Protein AF-0000000085037205 (afdb_homodimer)

Foldseek 3Di:
DAPVVVVCVVPPQDEEEFEKEFEWEDDPQWTKWKADPVPRFIATQMDTDGPPDDRQVRHQVSCCLRFVWGWDDKDWDDKDQDPVQWDADPVNHIYRYIYTYIYTYTDDDRPDNPDDPIDMDIGHLVGDDPRHDPVRVVVCVVNVSD/DAPVVVVCVVPPQDEEEFEKEFEWEDDPQWTKWKADPVPRFIATQMDTDGPPDDRQVRHQVSCCLRFVFGWDDKDWDDKDQDPVQWDADPVNHIYRYIYTYIYTYTDDDRPPGPPDPIDMDIGHLVGDDPRHDPVRVVVCVVNVSD

Organism: Levilactobacillus brevis (strain ATCC 367 / BCRC 12310 / CIP 105137 / JCM 1170 / LMG 11437 / NCIMB 947 / NCTC 947) (NCBI:txid387344)

Radius of gyration: 19.95 Å; Cα contacts (8 Å, |Δi|>4): 632; chains: 2; bounding box: 43×61×46 Å

Structure (mmCIF, N/CA/C/O backbone):
data_AF-0000000085037205-model_v1
#
loop_
_entity.id
_entity.type
_entity.pdbx_description
1 polymer 'ADP-ribose pyrophosphatase'
#
loop_
_atom_site.group_PDB
_atom_site.id
_atom_site.type_symbol
_atom_site.label_atom_id
_atom_site.label_alt_id
_atom_site.label_comp_id
_atom_site.label_asym_id
_atom_site.label_entity_id
_atom_site.label_seq_id
_atom_site.pdbx_PDB_ins_code
_atom_site.Cartn_x
_atom_site.Cartn_y
_atom_site.Cartn_z
_atom_site.occupancy
_atom_site.B_iso_or_equiv
_atom_site.auth_seq_id
_atom_site.auth_comp_id
_atom_site.auth_asym_id
_atom_site.auth_atom_id
_atom_site.pdbx_PDB_model_num
ATOM 1 N N . MET A 1 1 ? -17.562 13.602 0.51 1 67.88 1 MET A N 1
ATOM 2 C CA . MET A 1 1 ? -17.328 12.492 1.426 1 67.88 1 MET A CA 1
ATOM 3 C C . MET A 1 1 ? -16.312 11.516 0.85 1 67.88 1 MET A C 1
ATOM 5 O O . MET A 1 1 ? -16.203 11.367 -0.369 1 67.88 1 MET A O 1
ATOM 9 N N . GLY A 1 2 ? -15.312 11.227 1.598 1 84.69 2 GLY A N 1
ATOM 10 C CA . GLY A 1 2 ? -14.195 10.414 1.155 1 84.69 2 GLY A CA 1
ATOM 11 C C . GLY A 1 2 ? -14.539 8.945 1.016 1 84.69 2 GLY A C 1
ATOM 12 O O . GLY A 1 2 ? -15.578 8.5 1.508 1 84.69 2 GLY A O 1
ATOM 13 N N . TYR A 1 3 ? -14.008 8.242 0.24 1 87 3 TYR A N 1
ATOM 14 C CA . TYR A 1 3 ? -14.219 6.832 -0.08 1 87 3 TYR A CA 1
ATOM 15 C C . TYR A 1 3 ? -14.445 6.012 1.186 1 87 3 TYR A C 1
ATOM 17 O O . TYR A 1 3 ? -15.406 5.238 1.267 1 87 3 TYR A O 1
ATOM 25 N N . VAL A 1 4 ? -13.672 6.211 2.195 1 85.75 4 VAL A N 1
ATOM 26 C CA . VAL A 1 4 ? -13.734 5.414 3.416 1 85.75 4 VAL A CA 1
ATOM 27 C C . VAL A 1 4 ? -15.039 5.715 4.156 1 85.75 4 VAL A C 1
ATOM 29 O O . VAL A 1 4 ? -15.703 4.797 4.648 1 85.75 4 VAL A O 1
ATOM 32 N N . LEU A 1 5 ? -15.336 6.953 4.258 1 83.38 5 LEU A N 1
ATOM 33 C CA . LEU A 1 5 ? -16.562 7.34 4.945 1 83.38 5 LEU A CA 1
ATOM 34 C C . LEU A 1 5 ? -17.781 6.766 4.238 1 83.38 5 LEU A C 1
ATOM 36 O O . LEU A 1 5 ? -18.75 6.355 4.891 1 83.38 5 LEU A O 1
ATOM 40 N N . ASP A 1 6 ? -17.781 6.766 2.928 1 87.06 6 ASP A N 1
ATOM 41 C CA . ASP A 1 6 ? -18.875 6.18 2.152 1 87.06 6 ASP A CA 1
ATOM 42 C C . ASP A 1 6 ? -19.031 4.695 2.475 1 87.06 6 ASP A C 1
ATOM 44 O O . ASP A 1 6 ? -20.156 4.207 2.609 1 87.06 6 ASP A O 1
ATOM 48 N N . LEU A 1 7 ? -17.953 3.988 2.621 1 88.25 7 LEU A N 1
ATOM 49 C CA . LEU A 1 7 ? -18 2.574 2.977 1 88.25 7 LEU A CA 1
ATOM 50 C C . LEU A 1 7 ? -18.562 2.387 4.383 1 88.25 7 LEU A C 1
ATOM 52 O O . LEU A 1 7 ? -19.359 1.471 4.621 1 88.25 7 LEU A O 1
ATOM 56 N N . ARG A 1 8 ? -18.156 3.252 5.273 1 87.5 8 ARG A N 1
ATOM 57 C CA . ARG A 1 8 ? -18.594 3.164 6.664 1 87.5 8 ARG A CA 1
ATOM 58 C C . ARG A 1 8 ? -20.094 3.332 6.785 1 87.5 8 ARG A C 1
ATOM 60 O O . ARG A 1 8 ? -20.734 2.684 7.617 1 87.5 8 ARG A O 1
ATOM 67 N N . GLN A 1 9 ? -20.656 4.168 5.992 1 88.31 9 GLN A N 1
ATOM 68 C CA . GLN A 1 9 ? -22.094 4.383 6 1 88.31 9 GLN A CA 1
ATOM 69 C C . GLN A 1 9 ? -22.844 3.107 5.629 1 88.31 9 GLN A C 1
ATOM 71 O O . GLN A 1 9 ? -23.938 2.852 6.145 1 88.31 9 GLN A O 1
ATOM 76 N N . LYS A 1 10 ? -22.219 2.23 4.895 1 88.44 10 LYS A N 1
ATOM 77 C CA . LYS A 1 10 ? -22.875 1.028 4.398 1 88.44 10 LYS A CA 1
ATOM 78 C C . LYS A 1 10 ? -22.531 -0.185 5.258 1 88.44 10 LYS A C 1
ATOM 80 O O . LYS A 1 10 ? -23.344 -1.09 5.426 1 88.44 10 LYS A O 1
ATOM 85 N N . LEU A 1 11 ? -21.344 -0.216 5.844 1 90.31 11 LEU A N 1
ATOM 86 C CA . LEU A 1 11 ? -20.828 -1.429 6.465 1 90.31 11 LEU A CA 1
ATOM 87 C C . LEU A 1 11 ? -20.828 -1.303 7.984 1 90.31 11 LEU A C 1
ATOM 89 O O . LEU A 1 11 ? -20.656 -2.293 8.695 1 90.31 11 LEU A O 1
ATOM 93 N N . GLY A 1 12 ? -21.094 -0.119 8.414 1 88.69 12 GLY A N 1
ATOM 94 C CA . GLY A 1 12 ? -21.031 0.094 9.852 1 88.69 12 GLY A CA 1
ATOM 95 C C . GLY A 1 12 ? -19.625 -0.036 10.398 1 88.69 12 GLY A C 1
ATOM 96 O O . GLY A 1 12 ? -18.672 0.546 9.859 1 88.69 12 GLY A O 1
ATOM 97 N N . GLN A 1 13 ? -19.5 -0.827 11.516 1 86.62 13 GLN A N 1
ATOM 98 C CA . GLN A 1 13 ? -18.25 -0.806 12.266 1 86.62 13 GLN A CA 1
ATOM 99 C C . GLN A 1 13 ? -17.375 -2.006 11.914 1 86.62 13 GLN A C 1
ATOM 101 O O . GLN A 1 13 ? -16.359 -2.252 12.57 1 86.62 13 GLN A O 1
ATOM 106 N N . GLN A 1 14 ? -17.719 -2.693 10.898 1 88.38 14 GLN A N 1
ATOM 107 C CA . GLN A 1 14 ? -16.875 -3.836 10.539 1 88.38 14 GLN A CA 1
ATOM 108 C C . GLN A 1 14 ? -15.469 -3.393 10.172 1 88.38 14 GLN A C 1
ATOM 110 O O . GLN A 1 14 ? -15.281 -2.309 9.609 1 88.38 14 GLN A O 1
ATOM 115 N N . PRO A 1 15 ? -14.523 -4.223 10.398 1 90.19 15 PRO A N 1
ATOM 116 C CA . PRO A 1 15 ? -13.141 -3.852 10.078 1 90.19 15 PRO A CA 1
ATOM 117 C C . PRO A 1 15 ? -12.938 -3.576 8.594 1 90.19 15 PRO A C 1
ATOM 119 O O . PRO A 1 15 ? -13.461 -4.301 7.746 1 90.19 15 PRO A O 1
ATOM 122 N N . LEU A 1 16 ? -12.258 -2.469 8.328 1 92.5 16 LEU A N 1
ATOM 123 C CA . LEU A 1 16 ? -11.93 -2.094 6.957 1 92.5 16 LEU A CA 1
ATOM 124 C C . LEU A 1 16 ? -10.422 -2.014 6.766 1 92.5 16 LEU A C 1
ATOM 126 O O . LEU A 1 16 ? -9.719 -1.402 7.57 1 92.5 16 LEU A O 1
ATOM 130 N N . ILE A 1 17 ? -9.914 -2.688 5.785 1 93.5 17 ILE A N 1
ATOM 131 C CA . ILE A 1 17 ? -8.562 -2.398 5.328 1 93.5 17 ILE A CA 1
ATOM 132 C C . ILE A 1 17 ? -8.555 -1.107 4.512 1 93.5 17 ILE A C 1
ATOM 134 O O . ILE A 1 17 ? -9.273 -0.993 3.516 1 93.5 17 ILE A O 1
ATOM 138 N N . VAL A 1 18 ? -7.809 -0.173 4.969 1 94.38 18 VAL A N 1
ATOM 139 C CA . VAL A 1 18 ? -7.812 1.145 4.344 1 94.38 18 VAL A CA 1
ATOM 140 C C . VAL A 1 18 ? -6.418 1.468 3.811 1 94.38 18 VAL A C 1
ATOM 142 O O . VAL A 1 18 ? -5.434 1.4 4.551 1 94.38 18 VAL A O 1
ATOM 145 N N . ALA A 1 19 ? -6.352 1.753 2.537 1 96.06 19 ALA A N 1
ATOM 146 C CA . ALA A 1 19 ? -5.105 2.193 1.914 1 96.06 19 ALA A CA 1
ATOM 147 C C . ALA A 1 19 ? -4.965 3.711 1.978 1 96.06 19 ALA A C 1
ATOM 149 O O . ALA A 1 19 ? -5.945 4.438 1.783 1 96.06 19 ALA A O 1
ATOM 150 N N . GLY A 1 20 ? -3.775 4.152 2.26 1 97.12 20 GLY A N 1
ATOM 151 C CA . GLY A 1 20 ? -3.479 5.574 2.297 1 97.12 20 GLY A CA 1
ATOM 152 C C . GLY A 1 20 ? -2.016 5.887 2.045 1 97.12 20 GLY A C 1
ATOM 153 O O . GLY A 1 20 ? -1.246 5.008 1.656 1 97.12 20 GLY A O 1
ATOM 154 N N . ALA A 1 21 ? -1.668 7.129 2.184 1 98.44 21 ALA A N 1
ATOM 155 C CA . ALA A 1 21 ? -0.296 7.582 1.976 1 98.44 21 ALA A CA 1
ATOM 156 C C . ALA A 1 21 ? 0.073 8.688 2.965 1 98.44 21 ALA A C 1
ATOM 158 O O . ALA A 1 21 ? -0.8 9.406 3.459 1 98.44 21 ALA A O 1
ATOM 159 N N . ALA A 1 22 ? 1.284 8.766 3.303 1 98.38 22 ALA A N 1
ATOM 160 C CA . ALA A 1 22 ? 1.878 9.812 4.121 1 98.38 22 ALA A CA 1
ATOM 161 C C . ALA A 1 22 ? 3.023 10.5 3.387 1 98.38 22 ALA A C 1
ATOM 163 O O . ALA A 1 22 ? 3.727 9.875 2.592 1 98.38 22 ALA A O 1
ATOM 164 N N . ALA A 1 23 ? 3.232 11.711 3.645 1 98.38 23 ALA A N 1
ATOM 165 C CA . ALA A 1 23 ? 4.27 12.516 3.004 1 98.38 23 ALA A CA 1
ATOM 166 C C . ALA A 1 23 ? 5.363 12.891 4 1 98.38 23 ALA A C 1
ATOM 168 O O . ALA A 1 23 ? 5.074 13.438 5.07 1 98.38 23 ALA A O 1
ATOM 169 N N . ILE A 1 24 ? 6.559 12.609 3.664 1 98.31 24 ILE A N 1
ATOM 170 C CA . ILE A 1 24 ? 7.734 13.102 4.379 1 98.31 24 ILE A CA 1
ATOM 171 C C . ILE A 1 24 ? 8.336 14.281 3.623 1 98.31 24 ILE A C 1
ATOM 173 O O . ILE A 1 24 ? 8.797 14.125 2.488 1 98.31 24 ILE A O 1
ATOM 177 N N . VAL A 1 25 ? 8.32 15.414 4.168 1 96.88 25 VAL A N 1
ATOM 178 C CA . VAL A 1 25 ? 8.953 16.625 3.648 1 96.88 25 VAL A CA 1
ATOM 179 C C . VAL A 1 25 ? 10.039 17.094 4.613 1 96.88 25 VAL A C 1
ATOM 181 O O . VAL A 1 25 ? 9.758 17.406 5.773 1 96.88 25 VAL A O 1
ATOM 184 N N . GLN A 1 26 ? 11.219 17.078 4.094 1 95.5 26 GLN A N 1
ATOM 185 C CA . GLN A 1 26 ? 12.359 17.5 4.895 1 95.5 26 GLN A CA 1
ATOM 186 C C . GLN A 1 26 ? 13.078 18.688 4.242 1 95.5 26 GLN A C 1
ATOM 188 O O . GLN A 1 26 ? 13.242 18.719 3.02 1 95.5 26 GLN A O 1
ATOM 193 N N . GLN A 1 27 ? 13.328 19.656 5.043 1 91.56 27 GLN A N 1
ATOM 194 C CA . GLN A 1 27 ? 14.133 20.797 4.648 1 91.56 27 GLN A CA 1
ATOM 195 C C . GLN A 1 27 ? 15.109 21.203 5.758 1 91.56 27 GLN A C 1
ATOM 197 O O . GLN A 1 27 ? 14.711 21.328 6.918 1 91.56 27 GLN A O 1
ATOM 202 N N . ASP A 1 28 ? 16.406 21.469 5.422 1 90.94 28 ASP A N 1
ATOM 203 C CA . ASP A 1 28 ? 17.406 21.938 6.375 1 90.94 28 ASP A CA 1
ATOM 204 C C . ASP A 1 28 ? 17.391 21.094 7.648 1 90.94 28 ASP A C 1
ATOM 206 O O . ASP A 1 28 ? 17.312 21.625 8.758 1 90.94 28 ASP A O 1
ATOM 210 N N . GLN A 1 29 ? 17.281 19.812 7.516 1 91.31 29 GLN A N 1
ATOM 211 C CA . GLN A 1 29 ? 17.312 18.828 8.594 1 91.31 29 GLN A CA 1
ATOM 212 C C . GLN A 1 29 ? 16.094 18.953 9.5 1 91.31 29 GLN A C 1
ATOM 214 O O . GLN A 1 29 ? 16.141 18.562 10.672 1 91.31 29 GLN A O 1
ATOM 219 N N . ARG A 1 30 ? 15.062 19.5 8.969 1 95.69 30 ARG A N 1
ATOM 220 C CA . ARG A 1 30 ? 13.805 19.609 9.703 1 95.69 30 ARG A CA 1
ATOM 221 C C . ARG A 1 30 ? 12.695 18.828 9 1 95.69 30 ARG A C 1
ATOM 223 O O . ARG A 1 30 ? 12.711 18.688 7.777 1 95.69 30 ARG A O 1
ATOM 230 N N . LEU A 1 31 ? 11.828 18.328 9.766 1 97.06 31 LEU A N 1
ATOM 231 C CA . LEU A 1 31 ? 10.695 17.531 9.312 1 97.06 31 LEU A CA 1
ATOM 232 C C . LEU A 1 31 ? 9.383 18.297 9.469 1 97.06 31 LEU A C 1
ATOM 234 O O . LEU A 1 31 ? 9.133 18.891 10.523 1 97.06 31 LEU A O 1
ATOM 238 N N . LEU A 1 32 ? 8.586 18.344 8.445 1 95.75 32 LEU A N 1
ATOM 239 C CA . LEU A 1 32 ? 7.281 18.984 8.492 1 95.75 32 LEU A CA 1
ATOM 240 C C . LEU A 1 32 ? 6.25 18.094 9.156 1 95.75 32 LEU A C 1
ATOM 242 O O . LEU A 1 32 ? 6.086 16.922 8.766 1 95.75 32 LEU A O 1
ATOM 246 N N . LEU A 1 33 ? 5.66 18.594 10.18 1 97.12 33 LEU A N 1
ATOM 247 C CA . LEU A 1 33 ? 4.574 17.875 10.836 1 97.12 33 LEU A CA 1
ATOM 248 C C . LEU A 1 33 ? 3.328 18.734 10.945 1 97.12 33 LEU A C 1
ATOM 250 O O . LEU A 1 33 ? 3.41 19.969 10.844 1 97.12 33 LEU A O 1
ATOM 254 N N . VAL A 1 34 ? 2.16 18.062 11.086 1 96.06 34 VAL A N 1
ATOM 255 C CA . VAL A 1 34 ? 0.863 18.719 11.234 1 96.06 34 VAL A CA 1
ATOM 256 C C . VAL A 1 34 ? 0.222 18.312 12.555 1 96.06 34 VAL A C 1
ATOM 258 O O . VAL A 1 34 ? 0.296 17.156 12.961 1 96.06 34 VAL A O 1
ATOM 261 N N . GLU A 1 35 ? -0.315 19.266 13.234 1 94.75 35 GLU A N 1
ATOM 262 C CA . GLU A 1 35 ? -0.983 18.984 14.508 1 94.75 35 GLU A CA 1
ATOM 263 C C . GLU A 1 35 ? -2.447 18.625 14.289 1 94.75 35 GLU A C 1
ATOM 265 O O . GLU A 1 35 ? -3.188 19.344 13.625 1 94.75 35 GLU A O 1
ATOM 270 N N . ARG A 1 36 ? -2.807 17.516 14.875 1 90.31 36 ARG A N 1
ATOM 271 C CA . ARG A 1 36 ? -4.219 17.141 14.844 1 90.31 36 ARG A CA 1
ATOM 272 C C . ARG A 1 36 ? -5.027 17.984 15.828 1 90.31 36 ARG A C 1
ATOM 274 O O . ARG A 1 36 ? -4.582 18.25 16.938 1 90.31 36 ARG A O 1
ATOM 281 N N . THR A 1 37 ? -6.195 18.312 15.43 1 85.81 37 THR A N 1
ATOM 282 C CA . THR A 1 37 ? -7.02 19.188 16.25 1 85.81 37 THR A CA 1
ATOM 283 C C . THR A 1 37 ? -7.766 18.375 17.312 1 85.81 37 THR A C 1
ATOM 285 O O . THR A 1 37 ? -8.133 18.922 18.359 1 85.81 37 THR A O 1
ATOM 288 N N . ASP A 1 38 ? -8.031 17.141 17.031 1 83.5 38 ASP A N 1
ATOM 289 C CA . ASP A 1 38 ? -8.867 16.344 17.906 1 83.5 38 ASP A CA 1
ATOM 290 C C . ASP A 1 38 ? -8.086 15.898 19.156 1 83.5 38 ASP A C 1
ATOM 292 O O . ASP A 1 38 ? -8.641 15.812 20.25 1 83.5 38 ASP A O 1
ATOM 296 N N . ASN A 1 39 ? -6.793 15.648 19.016 1 88.06 39 ASN A N 1
ATOM 297 C CA . ASN A 1 39 ? -6.039 15.117 20.141 1 88.06 39 ASN A CA 1
ATOM 298 C C . ASN A 1 39 ? -4.715 15.859 20.328 1 88.06 39 ASN A C 1
ATOM 300 O O . ASN A 1 39 ? -3.943 15.539 21.234 1 88.06 39 ASN A O 1
ATOM 304 N N . HIS A 1 40 ? -4.371 16.719 19.453 1 91.81 40 HIS A N 1
ATOM 305 C CA . HIS A 1 40 ? -3.23 17.625 19.516 1 91.81 40 HIS A CA 1
ATOM 306 C C . HIS A 1 40 ? -1.916 16.859 19.344 1 91.81 40 HIS A C 1
ATOM 308 O O . HIS A 1 40 ? -0.859 17.344 19.75 1 91.81 40 HIS A O 1
ATOM 314 N N . LEU A 1 41 ? -2.002 15.664 18.812 1 95.12 41 LEU A N 1
ATOM 315 C CA . LEU A 1 41 ? -0.799 14.938 18.422 1 95.12 41 LEU A CA 1
ATOM 316 C C . LEU A 1 41 ? -0.257 15.469 17.094 1 95.12 41 LEU A C 1
ATOM 318 O O . LEU A 1 41 ? -1.022 15.938 16.25 1 95.12 41 LEU A O 1
ATOM 322 N N . TRP A 1 42 ? 1.07 15.367 16.984 1 96.5 42 TRP A N 1
ATOM 323 C CA . TRP A 1 42 ? 1.727 15.742 15.742 1 96.5 42 TRP A CA 1
ATOM 324 C C . TRP A 1 42 ? 1.914 14.523 14.844 1 96.5 42 TRP A C 1
ATOM 326 O O . TRP A 1 42 ? 2.273 13.445 15.312 1 96.5 42 TRP A O 1
ATOM 336 N N . GLY A 1 43 ? 1.632 14.703 13.578 1 97.31 43 GLY A N 1
ATOM 337 C CA . GLY A 1 43 ? 1.812 13.617 12.625 1 97.31 43 GLY A CA 1
ATOM 338 C C . GLY A 1 43 ? 2.248 14.094 11.25 1 97.31 43 GLY A C 1
ATOM 3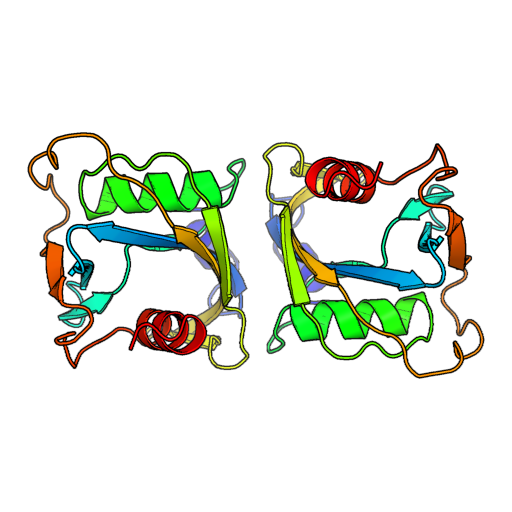39 O O . GLY A 1 43 ? 2.203 15.289 10.961 1 97.31 43 GLY A O 1
ATOM 340 N N . LEU A 1 44 ? 2.691 13.18 10.461 1 97.75 44 LEU A N 1
ATOM 341 C CA . LEU A 1 44 ? 2.961 13.453 9.055 1 97.75 44 LEU A CA 1
ATOM 342 C C . LEU A 1 44 ? 1.677 13.812 8.312 1 97.75 44 LEU A C 1
ATOM 344 O O . LEU A 1 44 ? 0.597 13.336 8.664 1 97.75 44 LEU A O 1
ATOM 348 N N . PRO A 1 45 ? 1.757 14.758 7.336 1 96.75 45 PRO A N 1
ATOM 349 C CA . PRO A 1 45 ? 0.605 14.828 6.434 1 96.75 45 PRO A CA 1
ATOM 350 C C . PRO A 1 45 ? 0.25 13.477 5.824 1 96.75 45 PRO A C 1
ATOM 352 O O . PRO A 1 45 ? 1.101 12.828 5.207 1 96.75 45 PRO A O 1
ATOM 355 N N . ALA A 1 46 ? -0.933 13.039 6.043 1 97.19 46 ALA A N 1
ATOM 356 C CA . ALA A 1 46 ? -1.343 11.711 5.594 1 97.19 46 ALA A CA 1
ATOM 357 C C . ALA A 1 46 ? -2.859 11.633 5.441 1 97.19 46 ALA A C 1
ATOM 359 O O . ALA A 1 46 ? -3.588 12.484 5.957 1 97.19 46 ALA A O 1
ATOM 360 N N . GLY A 1 47 ? -3.293 10.664 4.754 1 95.69 47 GLY A N 1
ATOM 361 C CA . GLY A 1 47 ? -4.715 10.414 4.594 1 95.69 47 GLY A CA 1
ATOM 362 C C . GLY A 1 47 ? -5.016 9.188 3.75 1 95.69 47 GLY A C 1
ATOM 363 O O . GLY A 1 47 ? -4.098 8.484 3.322 1 95.69 47 GLY A O 1
ATOM 364 N N . SER A 1 48 ? -6.262 8.977 3.541 1 96.12 48 SER A N 1
ATOM 365 C CA . SER A 1 48 ? -6.719 7.781 2.836 1 96.12 48 SER A CA 1
ATOM 366 C C . SER A 1 48 ? -6.723 8 1.327 1 96.12 48 SER A C 1
ATOM 368 O O . SER A 1 48 ? -6.984 9.109 0.854 1 96.12 48 SER A O 1
ATOM 370 N N . LYS A 1 49 ? -6.414 6.891 0.647 1 96.12 49 LYS A N 1
ATOM 371 C CA . LYS A 1 49 ? -6.531 6.875 -0.808 1 96.12 49 LYS A CA 1
ATOM 372 C C . LYS A 1 49 ? -7.977 7.086 -1.247 1 96.12 49 LYS A C 1
ATOM 374 O O . LYS A 1 49 ? -8.906 6.562 -0.624 1 96.12 49 LYS A O 1
ATOM 379 N N . GLU A 1 50 ? -8.195 7.871 -2.303 1 93.69 50 GLU A N 1
ATOM 380 C CA . GLU A 1 50 ? -9.477 7.961 -2.996 1 93.69 50 GLU A CA 1
ATOM 381 C C . GLU A 1 50 ? -9.469 7.137 -4.281 1 93.69 50 GLU A C 1
ATOM 383 O O . GLU A 1 50 ? -8.406 6.723 -4.754 1 93.69 50 GLU A O 1
ATOM 388 N N . LEU A 1 51 ? -10.641 6.855 -4.754 1 90.75 51 LEU A N 1
ATOM 389 C CA . LEU A 1 51 ? -10.758 6.086 -5.988 1 90.75 51 LEU A CA 1
ATOM 390 C C . LEU A 1 51 ? -10.055 6.805 -7.137 1 90.75 51 LEU A C 1
ATOM 392 O O . LEU A 1 51 ? -10.094 8.031 -7.223 1 90.75 51 LEU A O 1
ATOM 396 N N . ASN A 1 52 ? -9.352 6.059 -8.039 1 88 52 ASN A N 1
ATOM 397 C CA . ASN A 1 52 ? -8.805 6.512 -9.312 1 88 52 ASN A CA 1
ATOM 398 C C . ASN A 1 52 ? -7.598 7.422 -9.109 1 88 52 ASN A C 1
ATOM 400 O O . ASN A 1 52 ? -7.359 8.328 -9.906 1 88 52 ASN A O 1
ATOM 404 N N . GLU A 1 53 ? -6.91 7.324 -8.07 1 91.56 53 GLU A N 1
ATOM 405 C CA . GLU A 1 53 ? -5.617 7.977 -7.898 1 91.56 53 GLU A CA 1
ATOM 406 C C . GLU A 1 53 ? -4.566 6.992 -7.387 1 91.56 53 GLU A C 1
ATOM 408 O O . GLU A 1 53 ? -4.906 5.969 -6.789 1 91.56 53 GLU A O 1
ATOM 413 N N . ASP A 1 54 ? -3.309 7.305 -7.703 1 94.44 54 ASP A N 1
ATOM 414 C CA . ASP A 1 54 ? -2.258 6.477 -7.121 1 94.44 54 ASP A CA 1
ATOM 415 C C . ASP A 1 54 ? -1.821 7.016 -5.762 1 94.44 54 ASP A C 1
ATOM 417 O O . ASP A 1 54 ? -2.215 8.117 -5.371 1 94.44 54 ASP A O 1
ATOM 421 N N . LEU A 1 55 ? -1.11 6.277 -5.051 1 97 55 LEU A N 1
ATOM 422 C CA . LEU A 1 55 ? -0.782 6.633 -3.674 1 97 55 LEU A CA 1
ATOM 423 C C . LEU A 1 55 ? 0.161 7.832 -3.633 1 97 55 LEU A C 1
ATOM 425 O O . LEU A 1 55 ? 0.142 8.609 -2.676 1 97 55 LEU A O 1
ATOM 429 N N . ALA A 1 56 ? 1.003 8 -4.66 1 97.38 56 ALA A N 1
ATOM 430 C CA . ALA A 1 56 ? 1.812 9.219 -4.734 1 97.38 56 ALA A CA 1
ATOM 431 C C . ALA A 1 56 ? 0.93 10.453 -4.832 1 97.38 56 ALA A C 1
ATOM 433 O O . ALA A 1 56 ? 1.192 11.469 -4.176 1 97.38 56 A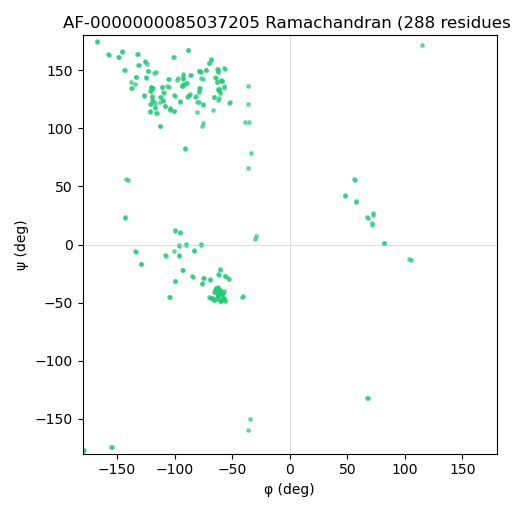LA A O 1
ATOM 434 N N . THR A 1 57 ? -0.099 10.359 -5.625 1 96.44 57 THR A N 1
ATOM 435 C CA . THR A 1 57 ? -1.074 11.438 -5.742 1 96.44 57 THR A CA 1
ATOM 436 C C . THR A 1 57 ? -1.787 11.672 -4.414 1 96.44 57 THR A C 1
ATOM 438 O O . THR A 1 57 ? -2.031 12.812 -4.023 1 96.44 57 THR A O 1
ATOM 441 N N . THR A 1 58 ? -2.137 10.625 -3.721 1 97.06 58 THR A N 1
ATOM 442 C CA . THR A 1 58 ? -2.748 10.734 -2.4 1 97.06 58 THR A CA 1
ATOM 443 C C . THR A 1 58 ? -1.856 11.547 -1.46 1 97.06 58 THR A C 1
ATOM 445 O O . THR A 1 58 ? -2.322 12.477 -0.805 1 97.06 58 THR A O 1
ATOM 448 N N . ALA A 1 59 ? -0.56 11.195 -1.426 1 97.94 59 ALA A N 1
ATOM 449 C CA . ALA A 1 59 ? 0.382 11.891 -0.555 1 97.94 59 ALA A CA 1
ATOM 450 C C . ALA A 1 59 ? 0.443 13.383 -0.895 1 97.94 59 ALA A C 1
ATOM 452 O O . ALA A 1 59 ? 0.402 14.227 -0.001 1 97.94 59 ALA A O 1
ATOM 453 N N . ARG A 1 60 ? 0.461 13.664 -2.164 1 96.75 60 ARG A N 1
ATOM 454 C CA . ARG A 1 60 ? 0.541 15.047 -2.609 1 96.75 60 ARG A CA 1
ATOM 455 C C . ARG A 1 60 ? -0.732 15.812 -2.258 1 96.75 60 ARG A C 1
ATOM 457 O O . ARG A 1 60 ? -0.671 16.953 -1.803 1 96.75 60 ARG A O 1
ATOM 464 N N . ARG A 1 61 ? -1.848 15.219 -2.525 1 95.62 61 ARG A N 1
ATOM 465 C CA . ARG A 1 61 ? -3.129 15.844 -2.227 1 95.62 61 ARG A CA 1
ATOM 466 C C . ARG A 1 61 ? -3.264 16.125 -0.734 1 95.62 61 ARG A C 1
ATOM 468 O O . ARG A 1 61 ? -3.635 17.234 -0.339 1 95.62 61 ARG A O 1
ATOM 475 N N . GLU A 1 62 ? -2.971 15.117 0.099 1 96.12 62 GLU A N 1
ATOM 476 C CA . GLU A 1 62 ? -3.076 15.289 1.545 1 96.12 62 GLU A CA 1
ATOM 477 C C . GLU A 1 62 ? -2.1 16.344 2.047 1 96.12 62 GLU A C 1
ATOM 479 O O . GLU A 1 62 ? -2.422 17.109 2.957 1 96.12 62 GLU A O 1
ATOM 484 N N . LEU A 1 63 ? -0.876 16.375 1.499 1 95.69 63 LEU A N 1
ATOM 485 C CA . LEU A 1 63 ? 0.085 17.406 1.841 1 95.69 63 LEU A CA 1
ATOM 486 C C . LEU A 1 63 ? -0.487 18.797 1.549 1 95.69 63 LEU A C 1
ATOM 488 O O . LEU A 1 63 ? -0.439 19.688 2.4 1 95.69 63 LEU A O 1
ATOM 492 N N . ARG A 1 64 ? -1.078 18.938 0.409 1 93.75 64 ARG A N 1
ATOM 493 C CA . ARG A 1 64 ? -1.663 20.203 0.014 1 93.75 64 ARG A CA 1
ATOM 494 C C . ARG A 1 64 ? -2.842 20.578 0.911 1 93.75 64 ARG A C 1
ATOM 496 O O . ARG A 1 64 ? -2.941 21.703 1.387 1 93.75 64 ARG A O 1
ATOM 503 N N . GLU A 1 65 ? -3.713 19.672 1.122 1 92 65 GLU A N 1
ATOM 504 C CA . GLU A 1 65 ? -4.914 19.906 1.918 1 92 65 GLU A CA 1
ATOM 505 C C . GLU A 1 65 ? -4.559 20.297 3.348 1 92 65 GLU A C 1
ATOM 507 O O . GLU A 1 65 ? -5.172 21.203 3.914 1 92 65 GLU A O 1
ATOM 512 N N . GLU A 1 66 ? -3.521 19.656 3.92 1 92.19 66 GLU A N 1
ATOM 513 C CA . GLU A 1 66 ? -3.242 19.828 5.344 1 92.19 66 GLU A CA 1
ATOM 514 C C . GLU A 1 66 ? -2.223 20.938 5.574 1 92.19 66 GLU A C 1
ATOM 516 O O . GLU A 1 66 ? -2.123 21.469 6.68 1 92.19 66 GLU A O 1
ATOM 521 N N . THR A 1 67 ? -1.386 21.297 4.543 1 91.62 67 THR A N 1
ATOM 522 C CA . THR A 1 67 ? -0.281 22.203 4.797 1 91.62 67 THR A CA 1
ATOM 523 C C . THR A 1 67 ? -0.288 23.359 3.785 1 91.62 67 THR A C 1
ATOM 525 O O . THR A 1 67 ? 0.39 24.359 3.98 1 91.62 67 THR A O 1
ATOM 528 N N . GLY A 1 68 ? -1.025 23.156 2.695 1 89.69 68 GLY A N 1
ATOM 529 C CA . GLY A 1 68 ? -1.025 24.156 1.627 1 89.69 68 GLY A CA 1
ATOM 530 C C . GLY A 1 68 ? 0.172 24.031 0.703 1 89.69 68 GLY A C 1
ATOM 531 O O . GLY A 1 68 ? 0.277 24.766 -0.284 1 89.69 68 GLY A O 1
ATOM 532 N N . LEU A 1 69 ? 1.051 23.078 0.911 1 91.94 69 LEU A N 1
ATOM 533 C CA . LEU A 1 69 ? 2.275 22.938 0.129 1 91.94 69 LEU A CA 1
ATOM 534 C C 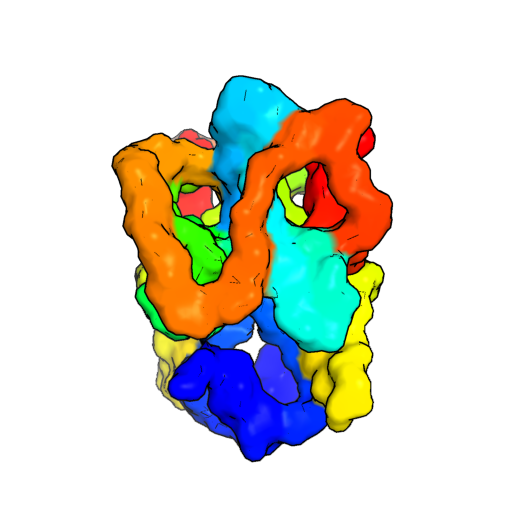. LEU A 1 69 ? 2.064 22 -1.05 1 91.94 69 LEU A C 1
ATOM 536 O O . LEU A 1 69 ? 1.36 20.984 -0.929 1 91.94 69 LEU A O 1
ATOM 540 N N . ASP A 1 70 ? 2.689 22.328 -2.115 1 93.06 70 ASP A N 1
ATOM 541 C CA . ASP A 1 70 ? 2.697 21.438 -3.275 1 93.06 70 ASP A CA 1
ATOM 542 C C . ASP A 1 70 ? 3.938 20.562 -3.279 1 93.06 70 ASP A C 1
ATOM 544 O O . ASP A 1 70 ? 5.066 21.047 -3.242 1 93.06 70 ASP A O 1
ATOM 548 N N . GLY A 1 71 ? 3.711 19.297 -3.301 1 95.12 71 GLY A N 1
ATOM 549 C CA . GLY A 1 71 ? 4.809 18.344 -3.328 1 95.12 71 GLY A CA 1
ATOM 550 C C . GLY A 1 71 ? 5.133 17.844 -4.723 1 95.12 71 GLY A C 1
ATOM 551 O O . GLY A 1 71 ? 4.23 17.641 -5.539 1 95.12 71 GLY A O 1
ATOM 552 N N . VAL A 1 72 ? 6.391 17.641 -5.004 1 95.62 72 VAL A N 1
ATOM 553 C CA . VAL A 1 72 ? 6.832 17.125 -6.293 1 95.62 72 VAL A CA 1
ATOM 554 C C . VAL A 1 72 ? 7.84 16 -6.082 1 95.62 72 VAL A C 1
ATOM 556 O O . VAL A 1 72 ? 8.289 15.766 -4.961 1 95.62 72 VAL A O 1
ATOM 559 N N . GLN A 1 73 ? 8.109 15.188 -7.125 1 96.69 73 GLN A N 1
ATOM 560 C CA . GLN A 1 73 ? 9.109 14.125 -7.172 1 96.69 73 GLN A CA 1
ATOM 561 C C . GLN A 1 73 ? 8.898 13.125 -6.043 1 96.69 73 GLN A C 1
ATOM 563 O O . GLN A 1 73 ? 9.82 12.859 -5.262 1 96.69 73 GLN A O 1
ATOM 568 N N . PRO A 1 74 ? 7.746 12.57 -5.984 1 97.75 74 PRO A N 1
ATOM 569 C CA . PRO A 1 74 ? 7.516 11.562 -4.945 1 97.75 74 PRO A CA 1
ATOM 570 C C . PRO A 1 74 ? 8.453 10.367 -5.062 1 97.75 74 PRO A C 1
ATOM 572 O O . PRO A 1 74 ? 8.672 9.852 -6.164 1 97.75 74 PRO A O 1
ATOM 575 N N . GLN A 1 75 ? 9.062 10 -3.969 1 98.19 75 GLN A N 1
ATOM 576 C CA . GLN A 1 75 ? 9.883 8.797 -3.85 1 98.19 75 GLN A CA 1
ATOM 577 C C . GLN A 1 75 ? 9.344 7.867 -2.766 1 98.19 75 GLN A C 1
ATOM 579 O O . GLN A 1 75 ? 9.242 8.258 -1.602 1 98.19 75 GLN A O 1
ATOM 584 N N . LEU A 1 76 ? 9 6.66 -3.139 1 98.38 76 LEU A N 1
ATOM 585 C CA . LEU A 1 76 ? 8.508 5.691 -2.166 1 98.38 76 LEU A CA 1
ATOM 586 C C . LEU A 1 76 ? 9.609 5.312 -1.174 1 98.38 76 LEU A C 1
ATOM 588 O O . LEU A 1 76 ? 10.703 4.918 -1.573 1 98.38 76 LEU A O 1
ATOM 592 N N . LEU A 1 77 ? 9.305 5.434 0.094 1 98.44 77 LEU A N 1
ATOM 593 C CA . LEU A 1 77 ? 10.289 5.117 1.125 1 98.44 77 LEU A CA 1
ATOM 594 C C . LEU A 1 77 ? 9.984 3.771 1.772 1 98.44 77 LEU A C 1
ATOM 596 O O . LEU A 1 77 ? 10.891 2.973 2.014 1 98.44 77 LEU A O 1
ATOM 600 N N . THR A 1 78 ? 8.781 3.553 2.092 1 97.88 78 THR A N 1
ATOM 601 C CA . THR A 1 78 ? 8.375 2.32 2.758 1 97.88 78 THR A CA 1
ATOM 602 C C . THR A 1 78 ? 6.855 2.182 2.746 1 97.88 78 THR A C 1
ATOM 604 O O . THR A 1 78 ? 6.152 3.039 2.209 1 97.88 78 THR A O 1
ATOM 607 N N . VAL A 1 79 ? 6.375 1.068 3.221 1 97.88 79 VAL A N 1
ATOM 608 C CA . VAL A 1 79 ? 4.961 0.809 3.475 1 97.88 79 VAL A CA 1
ATOM 609 C C . VAL A 1 79 ? 4.773 0.34 4.914 1 97.88 79 VAL A C 1
ATOM 611 O O . VAL A 1 79 ? 5.488 -0.55 5.383 1 97.88 79 VAL A O 1
ATOM 614 N N . VAL A 1 80 ? 3.875 0.992 5.578 1 96.5 80 VAL A N 1
ATOM 615 C CA . VAL A 1 80 ? 3.52 0.577 6.934 1 96.5 80 VAL A CA 1
ATOM 616 C C . VAL A 1 80 ? 2.172 -0.139 6.918 1 96.5 80 VAL A C 1
ATOM 618 O O . VAL A 1 80 ? 1.155 0.444 6.531 1 96.5 80 VAL A O 1
ATOM 621 N N . SER A 1 81 ? 2.17 -1.382 7.289 1 93.12 81 SER A N 1
ATOM 622 C CA . SER A 1 81 ? 0.965 -2.205 7.258 1 93.12 81 SER A CA 1
ATOM 623 C C . SER A 1 81 ? 0.923 -3.166 8.445 1 93.12 81 SER A C 1
ATOM 625 O O . SER A 1 81 ? 0.228 -4.184 8.398 1 93.12 81 SER A O 1
ATOM 627 N N . SER A 1 82 ? 1.529 -2.955 9.453 1 77.56 82 SER A N 1
ATOM 628 C CA . SER A 1 82 ? 1.75 -3.873 10.57 1 77.56 82 SER A CA 1
ATOM 629 C C . SER A 1 82 ? 0.459 -4.129 11.336 1 77.56 82 SER A C 1
ATOM 631 O O . SER A 1 82 ? -0.504 -3.369 11.219 1 77.56 82 SER A O 1
ATOM 633 N N . ALA A 1 83 ? 0.499 -5.277 11.977 1 69.69 83 ALA A N 1
ATOM 634 C CA . ALA A 1 83 ? -0.614 -5.668 12.836 1 69.69 83 ALA A CA 1
ATOM 635 C C . ALA A 1 83 ? -0.931 -4.57 13.852 1 69.69 83 ALA A C 1
ATOM 637 O O . ALA A 1 83 ? -2.086 -4.402 14.25 1 69.69 83 ALA A O 1
ATOM 638 N N . ASN A 1 84 ? 0.079 -3.871 14.18 1 71.88 84 ASN A N 1
ATOM 639 C CA . ASN A 1 84 ? -0.117 -2.812 15.164 1 71.88 84 ASN A CA 1
ATOM 640 C C . ASN A 1 84 ? -0.785 -1.587 14.539 1 71.88 84 ASN A C 1
ATOM 642 O O . ASN A 1 84 ? -1.052 -0.604 15.234 1 71.88 84 ASN A O 1
ATOM 646 N N . MET A 1 85 ? -1.051 -1.708 13.281 1 77 85 MET A N 1
ATOM 647 C CA . MET A 1 85 ? -1.719 -0.595 12.609 1 77 85 MET A CA 1
ATOM 648 C C . MET A 1 85 ? -3.227 -0.816 12.562 1 77 85 MET A C 1
ATOM 650 O O . MET A 1 85 ? -3.938 -0.117 11.836 1 77 85 MET A O 1
ATOM 654 N N . GLN A 1 86 ? -3.6 -1.788 13.289 1 80.81 86 GLN A N 1
ATOM 655 C CA . GLN A 1 86 ? -5.035 -1.934 13.508 1 80.81 86 GLN A CA 1
ATOM 656 C C . GLN A 1 86 ? -5.516 -0.999 14.617 1 80.81 86 GLN A C 1
ATOM 658 O O . GLN A 1 86 ? -4.852 -0.854 15.648 1 80.81 86 GLN A O 1
ATOM 663 N N . TYR A 1 87 ? -6.539 -0.247 14.273 1 82.06 87 TYR A N 1
ATOM 664 C CA . TYR A 1 87 ? -7.031 0.756 15.211 1 82.06 87 TYR A CA 1
ATOM 665 C C . TYR A 1 87 ? -8.555 0.711 15.305 1 82.06 87 TYR A C 1
ATOM 667 O O . TYR A 1 87 ? -9.234 0.415 14.328 1 82.06 87 TYR A O 1
ATOM 675 N N . THR A 1 88 ? -8.945 0.833 16.516 1 83.44 88 THR A N 1
ATOM 676 C CA . THR A 1 88 ? -10.367 1.07 16.75 1 83.44 88 THR A CA 1
ATOM 677 C C . THR A 1 88 ? -10.609 2.504 17.203 1 83.44 88 THR A C 1
ATOM 679 O O . THR A 1 88 ? -10.078 2.928 18.234 1 83.44 88 THR A O 1
ATOM 682 N N . TYR A 1 89 ? -11.383 3.217 16.406 1 83.12 89 TYR A N 1
ATOM 683 C CA . TYR A 1 89 ? -11.727 4.586 16.766 1 83.12 89 TYR A CA 1
ATOM 684 C C . TYR A 1 89 ? -12.641 4.617 17.969 1 83.12 89 TYR A C 1
ATOM 686 O O . TYR A 1 89 ? -13.281 3.615 18.297 1 83.12 89 TYR A O 1
ATOM 694 N N . PRO A 1 90 ? -12.617 5.805 18.594 1 80.62 90 PRO A N 1
ATOM 695 C CA . PRO A 1 90 ? -13.492 5.926 19.766 1 80.62 90 PRO A CA 1
ATOM 696 C C . PRO A 1 90 ? -14.953 5.605 19.438 1 80.62 90 PRO A C 1
ATOM 698 O O . PRO A 1 90 ? -15.68 5.109 20.312 1 80.62 90 PRO A O 1
ATOM 701 N N . ASN A 1 91 ? -15.383 5.777 18.281 1 84.5 91 ASN A N 1
ATOM 702 C CA . ASN A 1 91 ? -16.766 5.539 17.875 1 84.5 91 ASN A CA 1
ATOM 703 C C . ASN A 1 91 ? -17.016 4.066 17.547 1 84.5 91 ASN A C 1
ATOM 705 O O . ASN A 1 91 ? -18.125 3.686 17.172 1 84.5 91 ASN A O 1
ATOM 709 N N . GLY A 1 92 ? -15.922 3.266 17.594 1 86.69 92 GLY A N 1
ATOM 710 C CA . GLY A 1 92 ? -16.062 1.836 17.359 1 86.69 92 GLY A CA 1
ATOM 71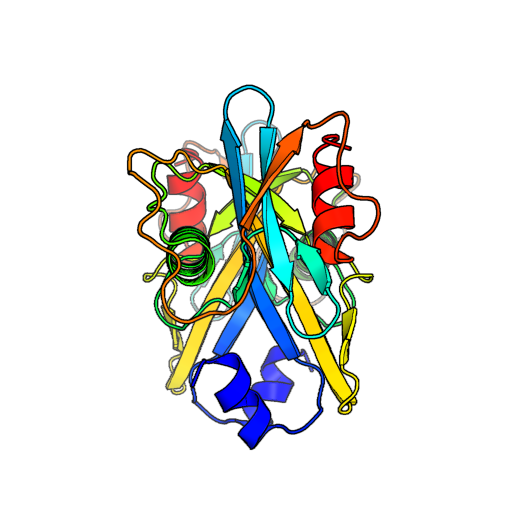1 C C . GLY A 1 92 ? -15.609 1.397 15.984 1 86.69 92 GLY A C 1
ATOM 712 O O . GLY A 1 92 ? -15.453 0.201 15.727 1 86.69 92 GLY A O 1
ATOM 713 N N . ASP A 1 93 ? -15.398 2.314 15.102 1 86.75 93 ASP A N 1
ATOM 714 C CA . ASP A 1 93 ? -14.93 1.976 13.766 1 86.75 93 ASP A CA 1
ATOM 715 C C . ASP A 1 93 ? -13.555 1.313 13.812 1 86.75 93 ASP A C 1
ATOM 717 O O . ASP A 1 93 ?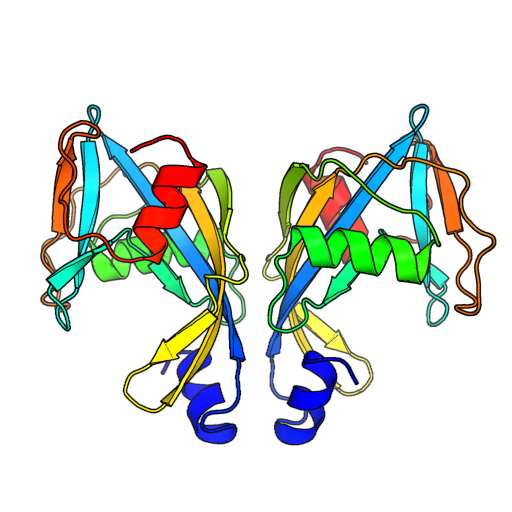 -12.664 1.773 14.523 1 86.75 93 ASP A O 1
ATOM 721 N N . GLN A 1 94 ? -13.422 0.236 13.094 1 88.62 94 GLN A N 1
ATOM 722 C CA . GLN A 1 94 ? -12.156 -0.497 13.055 1 88.62 94 GLN A CA 1
ATOM 723 C C . GLN A 1 94 ? -11.492 -0.371 11.688 1 88.62 94 GLN A C 1
ATOM 725 O O . GLN A 1 94 ? -12.148 -0.475 10.656 1 88.62 94 GLN A O 1
ATOM 730 N N . ILE A 1 95 ? -10.203 -0.124 11.82 1 90.12 95 ILE A N 1
ATOM 731 C CA . ILE A 1 95 ? -9.469 -0.032 10.562 1 90.12 95 ILE A CA 1
ATOM 732 C C . ILE A 1 95 ? -8.18 -0.843 10.656 1 90.12 95 ILE A C 1
ATOM 734 O O . ILE A 1 95 ? -7.637 -1.033 11.75 1 90.12 95 ILE A O 1
ATOM 738 N N . ASP A 1 96 ? -7.812 -1.434 9.602 1 93.19 96 ASP A N 1
ATOM 739 C CA . ASP A 1 96 ? -6.508 -2.012 9.297 1 93.19 96 ASP A CA 1
ATOM 740 C C . ASP A 1 96 ? -5.812 -1.237 8.18 1 93.19 96 ASP A C 1
ATOM 742 O O . ASP A 1 96 ? -6.125 -1.42 7.004 1 93.19 96 ASP A O 1
ATOM 746 N N . SER A 1 97 ? -4.852 -0.388 8.609 1 93.75 97 SER A N 1
ATOM 747 C CA . SER A 1 97 ? -4.332 0.616 7.691 1 93.75 97 SER A CA 1
ATOM 748 C C . SER A 1 97 ? -3.105 0.1 6.945 1 93.75 97 SER A C 1
ATOM 750 O O . SER A 1 97 ? -2.262 -0.586 7.531 1 93.75 97 SER A O 1
ATOM 752 N N . VAL A 1 98 ? -3.051 0.366 5.699 1 96.44 98 VAL A N 1
ATOM 753 C CA . VAL A 1 98 ? -1.886 0.225 4.836 1 96.44 98 VAL A CA 1
ATOM 754 C C . VAL A 1 98 ? -1.457 1.596 4.316 1 96.44 98 VAL A C 1
ATOM 756 O O . VAL A 1 98 ? -2.164 2.211 3.514 1 96.44 98 VAL A O 1
ATOM 759 N N . THR A 1 99 ? -0.317 2.035 4.738 1 97.56 99 THR A N 1
ATOM 760 C CA . THR A 1 99 ? 0.095 3.396 4.418 1 97.56 99 THR A CA 1
ATOM 761 C C . THR A 1 99 ? 1.419 3.396 3.656 1 97.56 99 THR A C 1
ATOM 763 O O . THR A 1 99 ? 2.447 2.973 4.191 1 97.56 99 THR A O 1
ATOM 766 N N . ALA A 1 100 ? 1.413 3.812 2.41 1 98.44 100 ALA A N 1
ATOM 767 C CA . ALA A 1 100 ? 2.646 4.074 1.673 1 98.44 100 ALA A CA 1
ATOM 768 C C . ALA A 1 100 ? 3.248 5.418 2.068 1 98.44 100 ALA A C 1
ATOM 770 O O . ALA A 1 100 ? 2.529 6.41 2.203 1 98.44 100 ALA A O 1
ATOM 771 N N . VAL A 1 101 ? 4.523 5.453 2.285 1 98.75 101 VAL A N 1
ATOM 772 C CA . VAL A 1 101 ? 5.211 6.656 2.736 1 98.75 101 VAL A CA 1
ATOM 773 C C . VAL A 1 101 ? 6.094 7.199 1.616 1 98.75 101 VAL A C 1
ATOM 775 O O . VAL A 1 101 ? 6.949 6.484 1.091 1 98.75 101 VAL A O 1
ATOM 778 N N . TYR A 1 102 ? 5.871 8.43 1.272 1 98.75 102 TYR A N 1
ATOM 779 C CA . TYR A 1 102 ? 6.609 9.047 0.176 1 98.75 102 TYR A CA 1
ATOM 780 C C . TYR A 1 102 ? 7.41 10.25 0.665 1 98.75 102 TYR A C 1
ATOM 782 O O . TYR A 1 102 ? 6.906 11.062 1.444 1 98.75 102 TYR A O 1
ATOM 790 N N . ALA A 1 103 ? 8.656 10.344 0.248 1 98.62 103 ALA A N 1
ATOM 791 C CA . ALA A 1 103 ? 9.383 11.609 0.334 1 98.62 103 ALA A CA 1
ATOM 792 C C . ALA A 1 103 ? 8.977 12.555 -0.792 1 98.62 103 ALA A C 1
ATOM 794 O O . ALA A 1 103 ? 8.883 12.148 -1.951 1 98.62 103 ALA A O 1
ATOM 795 N N . LEU A 1 104 ? 8.688 13.742 -0.449 1 98 104 LEU A N 1
ATOM 796 C CA . LEU A 1 104 ? 8.336 14.766 -1.425 1 98 104 LEU A CA 1
ATOM 797 C C . LEU A 1 104 ? 9.242 15.984 -1.271 1 98 104 LEU A C 1
ATOM 799 O O . LEU A 1 104 ? 9.625 16.344 -0.155 1 98 104 LEU A O 1
ATOM 803 N N . GLN A 1 105 ? 9.555 16.562 -2.375 1 96.31 105 GLN A N 1
ATOM 804 C CA . GLN A 1 105 ? 10.141 17.891 -2.383 1 96.31 105 GLN A CA 1
ATOM 805 C C . GLN A 1 105 ? 9.062 18.969 -2.516 1 96.31 105 GLN A C 1
ATOM 807 O O . GLN A 1 105 ? 8.039 18.75 -3.168 1 96.31 105 GLN A O 1
ATOM 812 N N . VAL A 1 106 ? 9.227 20.047 -1.864 1 92.81 106 VAL A N 1
ATOM 813 C CA . VAL A 1 106 ? 8.211 21.094 -1.942 1 92.81 106 VAL A CA 1
ATOM 814 C C . VAL A 1 106 ? 8.781 22.312 -2.676 1 92.81 106 VAL A C 1
ATOM 816 O O . VAL A 1 106 ? 9.961 22.625 -2.529 1 92.81 106 VAL A O 1
ATOM 819 N N . THR A 1 107 ? 8 22.531 -3.684 1 76.06 107 THR A N 1
ATOM 820 C CA . THR A 1 107 ? 8.32 23.719 -4.469 1 76.06 107 THR A CA 1
ATOM 821 C C . THR A 1 107 ? 7.336 24.844 -4.168 1 76.06 107 THR A C 1
ATOM 823 O O . THR A 1 107 ? 6.188 24.594 -3.797 1 76.06 107 THR A O 1
ATOM 826 N N . GLY A 1 108 ? 7.766 26.016 -3.586 1 64.19 108 GLY A N 1
ATOM 827 C CA . GLY A 1 108 ? 6.941 27.203 -3.432 1 64.19 108 GLY A CA 1
ATOM 828 C C . GLY A 1 108 ? 6.664 27.562 -1.982 1 64.19 108 GLY A C 1
ATOM 829 O O . GLY A 1 108 ? 7.273 27 -1.073 1 64.19 108 GLY A O 1
ATOM 830 N N . GLN A 1 109 ? 6.094 28.688 -1.842 1 58.59 109 GLN A N 1
ATOM 831 C CA . GLN A 1 109 ? 5.719 29.25 -0.545 1 58.59 109 GLN A CA 1
ATOM 832 C C . GLN A 1 109 ? 4.41 28.641 -0.044 1 58.59 109 GLN A C 1
ATOM 834 O O . GLN A 1 109 ? 3.484 28.422 -0.826 1 58.59 109 GLN A O 1
ATOM 839 N N . ALA A 1 110 ? 4.672 27.938 1.026 1 56.78 110 ALA A N 1
ATOM 840 C CA . ALA A 1 110 ? 3.463 27.453 1.678 1 56.78 110 ALA A CA 1
ATOM 841 C C . ALA A 1 110 ? 2.33 28.469 1.582 1 56.78 110 ALA A C 1
ATOM 843 O O . ALA A 1 110 ? 2.555 29.672 1.738 1 56.78 110 ALA A O 1
ATOM 844 N N . LEU A 1 111 ? 1.387 28.188 0.738 1 51.78 111 LEU A N 1
ATOM 845 C CA . LEU A 1 111 ? 0.273 29.125 0.824 1 51.78 111 LEU A CA 1
ATOM 846 C C . LEU A 1 111 ? -0.305 29.156 2.234 1 51.78 111 LEU A C 1
ATOM 848 O O . LEU A 1 111 ? -0.269 28.156 2.945 1 51.78 111 LEU A O 1
ATOM 852 N N . PRO A 1 112 ? -0.516 30.391 2.67 1 47.19 112 PRO A N 1
ATOM 853 C CA . PRO A 1 112 ? -1.204 30.531 3.955 1 47.19 112 PRO A CA 1
ATOM 854 C C . PRO A 1 112 ? -2.281 29.469 4.168 1 47.19 112 PRO A C 1
ATOM 856 O O . PRO A 1 112 ? -2.855 28.953 3.197 1 47.19 112 PRO A O 1
ATOM 859 N N . ASP A 1 113 ? -2.143 28.719 5.195 1 47.66 113 ASP A N 1
ATOM 860 C CA . ASP A 1 113 ? -3.047 27.688 5.719 1 47.66 113 ASP A CA 1
ATOM 861 C C . ASP A 1 113 ? -4.504 28.078 5.477 1 47.66 113 ASP A C 1
ATOM 863 O O . ASP A 1 113 ? -4.977 29.094 5.98 1 47.66 113 ASP A O 1
ATOM 867 N N . HIS A 1 114 ? -4.996 27.922 4.359 1 46.47 114 HIS A N 1
ATOM 868 C CA . HIS A 1 114 ? -6.449 28.016 4.406 1 46.47 114 HIS A CA 1
ATOM 869 C C . HIS A 1 114 ? -6.996 27.438 5.711 1 46.47 114 HIS A C 1
ATOM 871 O O . HIS A 1 114 ? -6.25 26.828 6.488 1 46.47 114 HIS A O 1
ATOM 877 N N . ASP A 1 115 ? -8.344 26.844 5.652 1 46.09 115 ASP A N 1
ATOM 878 C CA . ASP A 1 115 ? -9.406 26.562 6.617 1 46.09 115 ASP A CA 1
ATOM 879 C C . ASP A 1 115 ? -8.938 25.547 7.664 1 46.09 115 ASP A C 1
ATOM 881 O O . ASP A 1 115 ? -9.703 25.172 8.555 1 46.09 115 ASP A O 1
ATOM 885 N N . GLU A 1 116 ? -8.18 24.438 7.266 1 49.47 116 GLU A N 1
ATOM 886 C CA . GLU A 1 116 ? -8.148 23.469 8.352 1 49.47 116 GLU A CA 1
ATOM 887 C C . GLU A 1 116 ? -7.199 23.922 9.461 1 49.47 116 GLU A C 1
ATOM 889 O O . GLU A 1 116 ? -6.137 24.484 9.188 1 49.47 116 GLU A O 1
ATOM 894 N N . THR A 1 117 ? -7.73 24.406 10.594 1 51.34 117 THR A N 1
ATOM 895 C CA . THR A 1 117 ? -7.309 24.812 11.93 1 51.34 117 THR A CA 1
ATOM 896 C C . THR A 1 117 ? -6.09 24.016 12.383 1 51.34 117 THR A C 1
ATOM 898 O O . THR A 1 117 ? -5.672 24.125 13.539 1 51.34 117 THR A O 1
ATOM 901 N N . SER A 1 118 ? -5.477 23.156 11.586 1 61.19 118 SER A N 1
ATOM 902 C CA . SER A 1 118 ? -4.375 22.422 12.203 1 61.19 118 SER A CA 1
ATOM 903 C C . SER A 1 118 ? -3.061 23.188 12.07 1 61.19 118 SER A C 1
ATOM 905 O O . SER A 1 118 ? -2.865 23.938 11.117 1 61.19 118 SER A O 1
ATOM 907 N N . ALA A 1 119 ? -2.334 23.422 13.117 1 85.25 119 ALA A N 1
ATOM 908 C CA . ALA A 1 119 ? -0.989 24 13.156 1 85.25 119 ALA A CA 1
ATOM 909 C C . ALA A 1 119 ? 0.007 23.109 12.414 1 85.25 119 ALA A C 1
ATOM 911 O O . ALA A 1 119 ? -0.109 21.875 12.438 1 85.25 119 ALA A O 1
ATOM 912 N N . THR A 1 120 ? 0.705 23.656 11.453 1 92.06 120 THR A N 1
ATOM 913 C CA . THR A 1 120 ? 1.841 23.031 10.781 1 92.06 120 THR A CA 1
ATOM 914 C C . THR A 1 120 ? 3.154 23.656 11.25 1 92.06 120 THR A C 1
ATOM 916 O O . THR A 1 120 ? 3.246 24.875 11.422 1 92.06 120 THR A O 1
ATOM 919 N N . ASP A 1 121 ? 4.129 22.766 11.516 1 93.56 121 ASP A N 1
ATOM 920 C CA . ASP A 1 121 ? 5.414 23.281 11.961 1 93.56 121 ASP A CA 1
ATOM 921 C C . ASP A 1 121 ? 6.559 22.391 11.5 1 93.56 121 ASP A C 1
ATOM 923 O O . ASP A 1 121 ? 6.34 21.234 11.125 1 93.56 121 ASP A O 1
ATOM 927 N N . TRP A 1 122 ? 7.758 22.984 11.531 1 95.31 122 TRP A N 1
ATOM 928 C CA . TRP A 1 122 ? 9 22.281 11.227 1 95.31 122 TRP A CA 1
ATOM 929 C C . TRP A 1 122 ? 9.734 21.891 12.508 1 95.31 122 TRP A C 1
ATOM 931 O O . TRP A 1 122 ? 9.938 22.734 13.391 1 95.31 122 TRP A O 1
ATOM 941 N N . PHE A 1 123 ? 10.078 20.609 12.57 1 96.38 123 PHE A N 1
ATOM 942 C CA . PHE A 1 123 ? 10.789 20.125 13.742 1 96.38 123 PHE A CA 1
ATOM 943 C C . PHE A 1 123 ? 12.141 19.531 13.344 1 96.38 123 PHE A C 1
ATOM 945 O O . PHE A 1 123 ? 12.25 18.844 12.336 1 96.38 123 PHE A O 1
ATOM 952 N N . GLY A 1 124 ? 13.211 19.875 14.117 1 96.44 124 GLY A N 1
ATOM 953 C CA . GLY A 1 124 ? 14.484 19.203 13.914 1 96.44 124 GLY A CA 1
ATOM 954 C C . GLY A 1 124 ? 14.406 17.703 14.125 1 96.44 124 GLY A C 1
ATOM 955 O O . GLY A 1 124 ? 13.695 17.234 15.016 1 96.44 124 GLY A O 1
ATOM 956 N N . LEU A 1 125 ? 15.125 16.953 13.281 1 94.44 125 LEU A N 1
ATOM 957 C CA . LEU A 1 125 ? 15.109 15.5 13.406 1 94.44 125 LEU A CA 1
ATOM 958 C C . LEU A 1 125 ? 15.641 15.062 14.766 1 94.44 125 LEU A C 1
ATOM 960 O O . LEU A 1 125 ? 15.273 14 15.273 1 94.44 125 LEU A O 1
ATOM 964 N N . ASP A 1 126 ? 16.391 15.922 15.398 1 93.5 126 ASP A N 1
ATOM 965 C CA . ASP A 1 126 ? 16.953 15.633 16.719 1 93.5 126 ASP A CA 1
ATOM 966 C C . ASP A 1 126 ? 16.094 16.219 17.828 1 93.5 126 ASP A C 1
ATOM 968 O O . ASP A 1 126 ? 16.406 16.078 19.016 1 93.5 126 ASP A O 1
ATOM 972 N N . ASP A 1 127 ? 15.094 16.828 17.484 1 95.56 127 ASP A N 1
ATOM 973 C CA . ASP A 1 127 ? 14.211 17.484 18.453 1 95.56 127 ASP A CA 1
ATOM 974 C C . ASP A 1 127 ? 12.742 17.344 18.031 1 95.56 127 ASP A C 1
ATOM 976 O O . ASP A 1 127 ? 12.031 18.344 17.922 1 95.56 127 ASP A O 1
ATOM 980 N N . LEU A 1 128 ? 12.305 16.188 17.859 1 96.81 128 LEU A N 1
ATOM 981 C CA . LEU A 1 128 ? 10.922 15.914 17.484 1 96.81 128 LEU A CA 1
ATOM 982 C C . LEU A 1 128 ? 9.992 16.016 18.688 1 96.81 128 LEU A C 1
ATOM 984 O O . LEU A 1 128 ? 10.414 15.773 19.812 1 96.81 128 LEU A O 1
ATOM 988 N N . PRO A 1 129 ? 8.773 16.406 18.422 1 95.88 129 PRO A N 1
ATOM 989 C CA . PRO A 1 129 ? 7.848 16.438 19.547 1 95.88 129 PRO A CA 1
ATOM 990 C C . PRO A 1 129 ? 7.621 15.055 20.156 1 95.88 129 PRO A C 1
ATOM 992 O O . PRO A 1 129 ? 7.672 14.047 19.453 1 95.88 129 PRO A O 1
ATOM 995 N N . THR A 1 130 ? 7.367 15.008 21.406 1 94 130 THR A N 1
ATOM 996 C CA . THR A 1 130 ? 7.121 13.75 22.109 1 94 130 THR A CA 1
ATOM 997 C C . THR A 1 130 ? 5.73 13.219 21.781 1 94 130 THR A C 1
ATOM 999 O O . THR A 1 130 ? 5.508 12 21.781 1 94 130 THR A O 1
ATOM 1002 N N . LYS A 1 131 ? 4.836 14.125 21.484 1 95.75 131 LYS A N 1
ATOM 1003 C CA . LYS A 1 131 ? 3.457 13.742 21.219 1 95.75 131 LYS A CA 1
ATOM 1004 C C . LYS A 1 131 ? 3.248 13.477 19.719 1 95.75 131 LYS A C 1
ATOM 1006 O O . LYS A 1 131 ? 2.686 14.312 19.016 1 95.75 131 LYS A O 1
ATOM 1011 N N . LEU A 1 132 ? 3.613 12.297 19.312 1 96.44 132 LEU A N 1
ATOM 1012 C CA . LEU A 1 132 ? 3.471 11.883 17.922 1 96.44 132 LEU A CA 1
ATOM 1013 C C . LEU A 1 132 ? 2.307 10.914 17.75 1 96.44 132 LEU A C 1
ATOM 1015 O O . LEU A 1 132 ? 2.021 10.125 18.656 1 96.44 132 LEU A O 1
ATOM 1019 N N . THR A 1 133 ? 1.582 11.031 16.656 1 93.81 133 THR A N 1
ATOM 1020 C CA . THR A 1 133 ? 0.606 9.992 16.344 1 93.81 133 THR A CA 1
ATOM 1021 C C . THR A 1 133 ? 1.279 8.625 16.266 1 93.81 133 THR A C 1
ATOM 1023 O O . THR A 1 133 ? 2.449 8.523 15.898 1 93.81 133 THR A O 1
ATOM 1026 N N . PRO A 1 134 ? 0.553 7.598 16.562 1 91.94 134 PRO A N 1
ATOM 1027 C CA . PRO A 1 134 ? 1.129 6.254 16.484 1 91.94 134 PRO A CA 1
ATOM 1028 C C . PRO A 1 134 ? 1.668 5.922 15.102 1 91.94 134 PRO A C 1
ATOM 1030 O O . PRO A 1 134 ? 2.744 5.332 14.977 1 91.94 134 PRO A O 1
ATOM 1033 N N . LEU A 1 135 ? 0.991 6.273 14.062 1 93.56 135 LEU A N 1
ATOM 1034 C CA . LEU A 1 135 ? 1.438 6.031 12.695 1 93.56 135 LEU A CA 1
ATOM 1035 C C . LEU A 1 135 ? 2.764 6.734 12.422 1 93.56 135 LEU A C 1
ATOM 1037 O O . LEU A 1 135 ? 3.691 6.133 11.875 1 93.56 135 LEU A O 1
ATOM 1041 N N . THR A 1 136 ? 2.824 7.957 12.797 1 96.25 136 THR A N 1
ATOM 1042 C CA . THR A 1 136 ? 4.039 8.734 12.57 1 96.25 136 THR A CA 1
ATOM 1043 C C . THR A 1 136 ? 5.215 8.125 13.336 1 96.25 136 THR A C 1
ATOM 1045 O O . THR A 1 136 ? 6.312 8 12.789 1 96.25 136 THR A O 1
ATOM 1048 N N . ARG A 1 137 ? 4.969 7.754 14.547 1 94.62 137 ARG A N 1
ATOM 1049 C CA . ARG A 1 137 ? 6.016 7.117 15.336 1 94.62 137 ARG A CA 1
ATOM 1050 C C . ARG A 1 137 ? 6.531 5.859 14.648 1 94.62 137 ARG A C 1
ATOM 1052 O O . ARG A 1 137 ? 7.742 5.641 14.57 1 94.62 137 ARG A O 1
ATOM 1059 N N . GLU A 1 138 ? 5.652 5.07 14.188 1 94.31 138 GLU A N 1
ATOM 1060 C CA . GLU A 1 138 ? 6.027 3.834 13.508 1 94.31 138 GLU A CA 1
ATOM 1061 C C . GLU A 1 138 ? 6.84 4.121 12.25 1 94.31 138 GLU A C 1
ATOM 1063 O O . GLU A 1 138 ? 7.855 3.473 12 1 94.31 138 GLU A O 1
ATOM 1068 N N . ILE A 1 139 ? 6.395 5.113 11.484 1 96.5 139 ILE A N 1
ATOM 1069 C CA . ILE A 1 139 ? 7.055 5.473 10.234 1 96.5 139 ILE A CA 1
ATOM 1070 C C . ILE A 1 139 ? 8.469 5.98 10.531 1 96.5 139 ILE A C 1
ATOM 1072 O O . ILE A 1 139 ? 9.43 5.547 9.891 1 96.5 139 ILE A O 1
ATOM 1076 N N . LEU A 1 140 ? 8.586 6.844 11.484 1 96.75 140 LEU A N 1
ATOM 1077 C CA . LEU A 1 140 ? 9.883 7.422 11.805 1 96.75 140 LEU A CA 1
ATOM 1078 C C . LEU A 1 140 ? 10.844 6.355 12.328 1 96.75 140 LEU A C 1
ATOM 1080 O O . LEU A 1 140 ? 12.031 6.379 12.008 1 96.75 140 LEU A O 1
ATOM 1084 N N . THR A 1 141 ? 10.328 5.453 13.117 1 94.06 141 THR A N 1
ATOM 1085 C CA . THR A 1 141 ? 11.141 4.348 13.625 1 94.06 141 THR A CA 1
ATOM 1086 C C . THR A 1 141 ? 11.641 3.475 12.477 1 94.06 141 THR A C 1
ATOM 1088 O O . THR A 1 141 ? 12.828 3.145 12.414 1 94.06 141 THR A O 1
ATOM 1091 N N . ARG A 1 142 ? 10.773 3.174 11.539 1 93.88 142 ARG A N 1
ATOM 1092 C CA . ARG A 1 142 ? 11.109 2.32 10.406 1 93.88 142 ARG A CA 1
ATOM 1093 C C . ARG A 1 142 ? 12.18 2.973 9.531 1 93.88 142 ARG A C 1
ATOM 1095 O O . ARG A 1 142 ? 13.047 2.287 8.992 1 93.88 142 ARG A O 1
ATOM 1102 N N . LEU A 1 143 ? 12.039 4.25 9.422 1 96.44 143 LEU A N 1
ATOM 1103 C CA . LEU A 1 143 ? 12.953 4.973 8.539 1 96.44 143 LEU A CA 1
ATOM 1104 C C . LEU A 1 143 ? 14.195 5.43 9.297 1 96.44 143 LEU A C 1
ATOM 1106 O O . LEU A 1 143 ? 15.07 6.09 8.734 1 96.44 143 LEU A O 1
ATOM 1110 N N . LYS A 1 144 ? 14.297 5.129 10.641 1 93.56 144 LYS A N 1
ATOM 1111 C CA . LYS A 1 144 ? 15.406 5.5 11.516 1 93.56 144 LYS A CA 1
ATOM 1112 C C . LYS A 1 144 ? 15.609 7.012 11.539 1 93.56 144 LYS A C 1
ATOM 1114 O O . LYS A 1 144 ? 16.734 7.496 11.414 1 93.56 144 LYS A O 1
ATOM 1119 N N . LEU A 1 145 ? 14.539 7.652 11.5 1 89.44 145 LEU A N 1
ATOM 1120 C CA . LEU A 1 145 ? 14.586 9.109 11.555 1 89.44 145 LEU A CA 1
ATOM 1121 C C . LEU A 1 145 ? 14.359 9.609 12.977 1 89.44 145 LEU A C 1
ATOM 1123 O O . LEU A 1 145 ? 14.508 10.797 13.258 1 89.44 145 LEU A O 1
ATOM 1127 N N . ASN A 1 146 ? 13.977 8.727 13.898 1 75.38 146 ASN A N 1
ATOM 1128 C CA . ASN A 1 146 ? 13.859 9.156 15.281 1 75.38 146 ASN A CA 1
ATOM 1129 C C . ASN A 1 146 ? 14.953 8.562 16.156 1 75.38 146 ASN A C 1
ATOM 1131 O O . ASN A 1 146 ? 15.586 7.574 15.773 1 75.38 146 ASN A O 1
ATOM 1135 N N . MET B 1 1 ? -13.375 -17.766 3.436 1 67.88 1 MET B N 1
ATOM 1136 C CA . MET B 1 1 ? -13.656 -16.656 2.539 1 67.88 1 MET B CA 1
ATOM 1137 C C . MET B 1 1 ? -12.781 -15.445 2.871 1 67.88 1 MET B C 1
ATOM 1139 O O . MET B 1 1 ? -12.391 -15.258 4.027 1 67.88 1 MET B O 1
ATOM 1143 N N . GLY B 1 2 ? -12.102 -14.945 1.906 1 84.62 2 GLY B N 1
ATOM 1144 C CA . GLY B 1 2 ? -11.125 -13.883 2.078 1 84.62 2 GLY B CA 1
ATOM 1145 C C . GLY B 1 2 ? -11.758 -12.531 2.35 1 84.62 2 GLY B C 1
ATOM 1146 O O . GLY B 1 2 ? -12.961 -12.352 2.154 1 84.62 2 GLY B O 1
ATOM 1147 N N . TYR B 1 3 ? -11.234 -11.695 2.99 1 87.25 3 TYR B N 1
ATOM 1148 C CA . TYR B 1 3 ? -11.672 -10.367 3.4 1 87.25 3 TYR B CA 1
ATOM 1149 C C . TYR B 1 3 ? -12.398 -9.656 2.264 1 87.25 3 TYR B C 1
ATOM 1151 O O . TYR B 1 3 ? -13.5 -9.133 2.455 1 87.25 3 TYR B O 1
ATOM 1159 N N . VAL B 1 4 ? -11.891 -9.711 1.08 1 86.06 4 VAL B N 1
ATOM 1160 C CA . VAL B 1 4 ? -12.453 -8.984 -0.056 1 86.06 4 VAL B CA 1
ATOM 1161 C C . VAL B 1 4 ? -13.789 -9.602 -0.451 1 86.06 4 VAL B C 1
ATOM 1163 O O . VAL B 1 4 ? -14.758 -8.883 -0.724 1 86.06 4 VAL B O 1
ATOM 1166 N N . LEU B 1 5 ? -13.805 -10.875 -0.512 1 83.5 5 LEU B N 1
ATOM 1167 C CA . LEU B 1 5 ? -15.047 -11.562 -0.875 1 83.5 5 LEU B CA 1
ATOM 1168 C C . LEU B 1 5 ? -16.141 -11.266 0.14 1 83.5 5 LEU B C 1
ATOM 1170 O O . LEU B 1 5 ? -17.312 -11.109 -0.231 1 83.5 5 LEU B O 1
ATOM 1174 N N . ASP B 1 6 ? -15.812 -11.219 1.402 1 87.12 6 ASP B N 1
ATOM 1175 C CA . ASP B 1 6 ? -16.766 -10.883 2.449 1 87.12 6 ASP 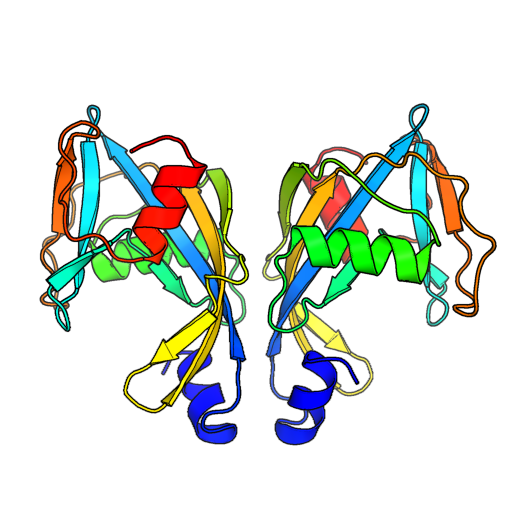B CA 1
ATOM 1176 C C . ASP B 1 6 ? -17.344 -9.484 2.229 1 87.12 6 ASP B C 1
ATOM 1178 O O . ASP B 1 6 ? -18.547 -9.273 2.396 1 87.12 6 ASP B O 1
ATOM 1182 N N . LEU B 1 7 ? -16.531 -8.555 1.845 1 88.44 7 LEU B N 1
ATOM 1183 C CA . LEU B 1 7 ? -17 -7.199 1.559 1 88.44 7 LEU B CA 1
ATOM 1184 C C . LEU B 1 7 ? -17.938 -7.188 0.354 1 88.44 7 LEU B C 1
ATOM 1186 O O . LEU B 1 7 ? -18.953 -6.488 0.356 1 88.44 7 LEU B O 1
ATOM 1190 N N . ARG B 1 8 ? -17.578 -7.965 -0.639 1 87.62 8 ARG B N 1
ATOM 1191 C CA . ARG B 1 8 ? -18.359 -8.016 -1.87 1 87.62 8 ARG B CA 1
ATOM 1192 C C . ARG B 1 8 ? -19.766 -8.539 -1.603 1 87.62 8 ARG B C 1
ATOM 1194 O O . ARG B 1 8 ? -20.734 -8.086 -2.221 1 87.62 8 ARG B O 1
ATOM 1201 N N . GLN B 1 9 ? -19.891 -9.469 -0.733 1 88.38 9 GLN B N 1
ATOM 1202 C CA . GLN B 1 9 ? -21.188 -10.016 -0.377 1 88.38 9 GLN B CA 1
ATOM 1203 C C . GLN B 1 9 ? -22.094 -8.945 0.218 1 88.38 9 GLN B C 1
ATOM 1205 O O . GLN B 1 9 ? -23.312 -8.969 0.009 1 88.38 9 GLN B O 1
ATOM 1210 N N . LYS B 1 10 ? -21.531 -7.93 0.799 1 88.44 10 LYS B N 1
ATOM 1211 C CA . LYS B 1 10 ? -22.297 -6.902 1.492 1 88.44 10 LYS B CA 1
ATOM 1212 C C . LYS B 1 10 ? -22.484 -5.664 0.617 1 88.44 10 LYS B C 1
ATOM 1214 O O . LYS B 1 10 ? -23.516 -4.988 0.692 1 88.44 10 LYS B O 1
ATOM 1219 N N . LEU B 1 11 ? -21.531 -5.363 -0.25 1 90.38 11 LEU B N 1
ATOM 1220 C CA . LEU B 1 11 ? -21.5 -4.082 -0.947 1 90.38 11 LEU B CA 1
ATOM 1221 C C . LEU B 1 11 ? -21.875 -4.25 -2.414 1 90.38 11 LEU B C 1
ATOM 1223 O O . LEU B 1 11 ? -22.141 -3.266 -3.109 1 90.38 11 LEU B O 1
ATOM 1227 N N . GLY B 1 12 ? -21.938 -5.477 -2.801 1 88.69 12 GLY B N 1
ATOM 1228 C CA . GLY B 1 12 ? -22.203 -5.707 -4.211 1 88.69 12 GLY B CA 1
ATOM 1229 C C . GLY B 1 12 ? -21.062 -5.266 -5.109 1 88.69 12 GLY B C 1
ATOM 1230 O O . GLY B 1 12 ? -19.906 -5.59 -4.852 1 88.69 12 GLY B O 1
ATOM 1231 N N . GLN B 1 13 ? -21.438 -4.52 -6.176 1 86.62 13 GLN B N 1
ATOM 1232 C CA . GLN B 1 13 ? -20.453 -4.273 -7.234 1 86.62 13 GLN B CA 1
ATOM 1233 C C . GLN B 1 13 ? -19.828 -2.891 -7.09 1 86.62 13 GLN B C 1
ATOM 1235 O O . GLN B 1 13 ? -19.109 -2.436 -7.977 1 86.62 13 GLN B O 1
ATOM 1240 N N . GLN B 1 14 ? -20.031 -2.258 -5.992 1 88.31 14 GLN B N 1
ATOM 1241 C CA . GLN B 1 14 ? -19.422 -0.941 -5.832 1 88.31 14 GLN B CA 1
ATOM 1242 C C . GLN B 1 14 ? -17.891 -1.029 -5.855 1 88.31 14 GLN B C 1
ATOM 1244 O O . GLN B 1 14 ? -17.328 -2.02 -5.398 1 88.31 14 GLN B O 1
ATOM 1249 N N . PRO B 1 15 ? -17.266 -0.01 -6.293 1 90.31 15 PRO B N 1
ATOM 1250 C CA . PRO B 1 15 ? -15.805 -0.039 -6.355 1 90.31 15 PRO B CA 1
ATOM 1251 C C . PRO B 1 15 ? -15.164 -0.216 -4.984 1 90.31 15 PRO B C 1
ATOM 1253 O O . PRO B 1 15 ? -15.609 0.384 -4.004 1 90.31 15 PRO B O 1
ATOM 1256 N N . LEU B 1 16 ? -14.203 -1.117 -4.941 1 92.62 16 LEU B N 1
ATOM 1257 C CA . LEU B 1 16 ? -13.453 -1.365 -3.717 1 92.62 16 LEU B CA 1
ATOM 1258 C C . LEU B 1 16 ? -11.969 -1.08 -3.92 1 92.62 16 LEU B C 1
ATOM 1260 O O . LEU B 1 16 ? -11.375 -1.53 -4.902 1 92.62 16 LEU B O 1
ATOM 1264 N N . ILE B 1 17 ? -11.398 -0.278 -3.082 1 93.56 17 ILE B N 1
ATOM 1265 C CA . ILE B 1 17 ? -9.945 -0.228 -2.998 1 93.56 17 ILE B CA 1
ATOM 1266 C C . ILE B 1 17 ? -9.43 -1.455 -2.25 1 93.56 17 ILE B C 1
ATOM 1268 O O . ILE B 1 17 ? -9.812 -1.701 -1.105 1 93.56 17 ILE B O 1
ATOM 1272 N N . VAL B 1 18 ? -8.625 -2.203 -2.904 1 94.38 18 VAL B N 1
ATOM 1273 C CA . VAL B 1 18 ? -8.156 -3.463 -2.34 1 94.38 18 VAL B CA 1
ATOM 1274 C C . VAL B 1 18 ? -6.637 -3.434 -2.199 1 94.38 18 VAL B C 1
ATOM 1276 O O . VAL B 1 18 ? -5.922 -3.148 -3.164 1 94.38 18 VAL B O 1
ATOM 1279 N N . ALA B 1 19 ? -6.176 -3.664 -0.997 1 96.06 19 ALA B N 1
ATOM 1280 C CA . ALA B 1 19 ? -4.742 -3.779 -0.736 1 96.06 19 ALA B CA 1
ATOM 1281 C C . ALA B 1 19 ? -4.273 -5.223 -0.875 1 96.06 19 ALA B C 1
ATOM 1283 O O . ALA B 1 19 ? -4.969 -6.152 -0.449 1 96.06 19 ALA B O 1
ATOM 1284 N N . GLY B 1 20 ? -3.129 -5.383 -1.477 1 97.12 20 GLY B N 1
ATOM 1285 C CA . GLY B 1 20 ? -2.527 -6.699 -1.629 1 97.12 20 GLY B CA 1
ATOM 1286 C C . GLY B 1 20 ? -1.019 -6.652 -1.775 1 97.12 20 GLY B C 1
ATOM 1287 O O . GLY B 1 20 ? -0.401 -5.602 -1.569 1 97.12 20 GLY B O 1
ATOM 1288 N N . ALA B 1 21 ? -0.438 -7.785 -2.033 1 98.44 21 ALA B N 1
ATOM 1289 C CA . ALA B 1 21 ? 1.009 -7.902 -2.203 1 98.44 21 ALA B CA 1
ATOM 1290 C C . ALA B 1 21 ? 1.356 -8.914 -3.285 1 98.44 21 ALA B C 1
ATOM 1292 O O . ALA B 1 21 ? 0.579 -9.836 -3.557 1 98.44 21 ALA B O 1
ATOM 1293 N N . ALA B 1 22 ? 2.428 -8.719 -3.926 1 98.38 22 ALA B N 1
ATOM 1294 C CA . ALA B 1 22 ? 3.018 -9.633 -4.902 1 98.38 22 ALA B CA 1
ATOM 1295 C C . ALA B 1 22 ? 4.441 -10.008 -4.508 1 98.38 22 ALA B C 1
ATOM 1297 O O . ALA B 1 22 ? 5.156 -9.211 -3.898 1 98.38 22 ALA B O 1
ATOM 1298 N N . ALA B 1 23 ? 4.859 -11.141 -4.848 1 98.44 23 ALA B N 1
ATOM 1299 C CA . ALA B 1 23 ? 6.184 -11.664 -4.52 1 98.44 23 ALA B CA 1
ATOM 1300 C C . ALA B 1 23 ? 7.039 -11.812 -5.777 1 98.44 23 ALA B C 1
ATOM 1302 O O . ALA B 1 23 ? 6.621 -12.438 -6.754 1 98.44 23 ALA B O 1
ATOM 1303 N N . ILE B 1 24 ? 8.188 -11.25 -5.75 1 98.38 24 ILE B N 1
ATOM 1304 C CA . ILE B 1 24 ? 9.219 -11.477 -6.758 1 98.38 24 ILE B CA 1
ATOM 1305 C C . ILE B 1 24 ? 10.25 -12.461 -6.223 1 98.38 24 ILE B C 1
ATOM 1307 O O . ILE B 1 24 ? 10.938 -12.18 -5.238 1 98.38 24 ILE B O 1
ATOM 1311 N N . VAL B 1 25 ? 10.359 -13.57 -6.785 1 96.88 25 VAL B N 1
ATOM 1312 C CA . VAL B 1 25 ? 11.367 -14.578 -6.484 1 96.88 25 VAL B CA 1
ATOM 1313 C C . VAL B 1 25 ? 12.25 -14.812 -7.711 1 96.88 25 VAL B C 1
ATOM 1315 O O . VAL B 1 25 ? 11.758 -15.219 -8.766 1 96.88 25 VAL B O 1
ATOM 1318 N N . GLN B 1 26 ? 13.492 -14.523 -7.508 1 95.56 26 GLN B N 1
ATOM 1319 C CA . GLN B 1 26 ? 14.453 -14.703 -8.586 1 95.56 26 GLN B CA 1
ATOM 1320 C C . GLN B 1 26 ? 15.57 -15.664 -8.18 1 95.56 26 GLN B C 1
ATOM 1322 O O . GLN B 1 26 ? 16.047 -15.625 -7.047 1 95.56 26 GLN B O 1
ATOM 1327 N N . GLN B 1 27 ? 15.812 -16.562 -9.055 1 91.62 27 GLN B N 1
ATOM 1328 C CA . GLN B 1 27 ? 16.938 -17.484 -8.922 1 91.62 27 GLN B CA 1
ATOM 1329 C C . GLN B 1 27 ? 17.656 -17.672 -10.25 1 91.62 27 GLN B C 1
ATOM 1331 O O . GLN B 1 27 ? 17.016 -17.906 -11.281 1 91.62 27 GLN B O 1
ATOM 1336 N N . ASP B 1 28 ? 19.016 -17.625 -10.273 1 91.06 28 ASP B N 1
ATOM 1337 C CA . ASP B 1 28 ? 19.812 -17.875 -11.461 1 91.06 28 ASP B CA 1
ATOM 1338 C C . ASP B 1 28 ? 19.281 -17.094 -12.664 1 91.06 28 ASP B C 1
ATOM 1340 O O . ASP B 1 28 ? 19.047 -17.672 -13.727 1 91.06 28 ASP B O 1
ATOM 1344 N N . GLN B 1 29 ? 18.906 -15.859 -12.461 1 91.38 29 GLN B N 1
ATOM 1345 C CA . GLN B 1 29 ? 18.438 -14.922 -13.477 1 91.38 29 GLN B CA 1
ATOM 1346 C C . GLN B 1 29 ? 17.094 -15.352 -14.047 1 91.38 29 GLN B C 1
ATOM 1348 O O . GLN B 1 29 ? 16.75 -15 -15.172 1 91.38 29 GLN B O 1
ATOM 1353 N N . ARG B 1 30 ? 16.391 -16.125 -13.289 1 95.75 30 ARG B N 1
ATOM 1354 C CA . ARG B 1 30 ? 15.047 -16.547 -13.672 1 95.75 30 ARG B CA 1
ATOM 1355 C C . ARG B 1 30 ? 14.008 -16.016 -12.688 1 95.75 30 ARG B C 1
ATOM 1357 O O . ARG B 1 30 ? 14.305 -15.844 -11.5 1 95.75 30 ARG B O 1
ATOM 1364 N N . LEU B 1 31 ? 12.883 -15.766 -13.172 1 97.19 31 LEU B N 1
ATOM 1365 C CA . LEU B 1 31 ? 11.75 -15.234 -12.414 1 97.19 31 LEU B CA 1
ATOM 1366 C C . LEU B 1 31 ? 10.664 -16.297 -12.258 1 97.19 31 LEU B C 1
ATOM 1368 O O . LEU B 1 31 ? 10.281 -16.953 -13.234 1 97.19 31 LEU B O 1
ATOM 1372 N N . LEU B 1 32 ? 10.188 -16.484 -11.07 1 95.75 32 LEU B N 1
ATOM 1373 C CA . LEU B 1 32 ? 9.102 -17.422 -10.797 1 95.75 32 LEU B CA 1
ATOM 1374 C C . LEU B 1 32 ? 7.746 -16.797 -11.148 1 95.75 32 LEU B C 1
ATOM 1376 O O . LEU B 1 32 ? 7.426 -15.695 -10.688 1 95.75 32 LEU B O 1
ATOM 1380 N N . LEU B 1 33 ? 7.043 -17.453 -12 1 97.06 33 LEU B N 1
ATOM 1381 C CA . LEU B 1 33 ? 5.688 -17.016 -12.336 1 97.06 33 LEU B CA 1
ATOM 1382 C C . LEU B 1 33 ? 4.691 -18.156 -12.141 1 97.06 33 LEU B C 1
ATOM 1384 O O . LEU B 1 33 ? 5.082 -19.328 -12.102 1 97.06 33 LEU B O 1
ATOM 1388 N N . VAL B 1 34 ? 3.404 -17.781 -11.953 1 96.06 34 VAL B N 1
ATOM 1389 C CA . VAL B 1 34 ? 2.301 -18.719 -11.773 1 96.06 34 VAL B CA 1
ATOM 1390 C C . VAL B 1 34 ? 1.265 -18.516 -12.883 1 96.06 34 VAL B C 1
ATOM 1392 O O . VAL B 1 34 ? 0.961 -17.375 -13.25 1 96.06 34 VAL B O 1
ATOM 1395 N N . GLU B 1 35 ? 0.817 -19.578 -13.438 1 94.81 35 GLU B N 1
ATOM 1396 C CA . GLU B 1 35 ? -0.202 -19.5 -14.477 1 94.81 35 GLU B CA 1
ATOM 1397 C C . GLU B 1 35 ? -1.604 -19.469 -13.875 1 94.81 35 GLU B C 1
ATOM 1399 O O . GLU B 1 35 ? -1.957 -20.328 -13.062 1 94.81 35 GLU B O 1
ATOM 1404 N N . ARG B 1 36 ? -2.348 -18.531 -14.312 1 90.44 36 ARG B N 1
ATOM 1405 C CA . ARG B 1 36 ? -3.75 -18.5 -13.906 1 90.44 36 ARG B CA 1
ATOM 1406 C C . ARG B 1 36 ? -4.566 -19.531 -14.672 1 90.44 36 ARG B C 1
ATOM 1408 O O . ARG B 1 36 ? -4.383 -19.703 -15.875 1 90.44 36 ARG B O 1
ATOM 1415 N N . THR B 1 37 ? -5.48 -20.094 -13.984 1 85.88 37 THR B N 1
ATOM 1416 C CA . THR B 1 37 ? -6.266 -21.156 -14.602 1 85.88 37 THR B CA 1
ATOM 1417 C C . THR B 1 37 ? -7.426 -20.594 -15.398 1 85.88 37 THR B C 1
ATOM 1419 O O . THR B 1 37 ? -7.918 -21.219 -16.344 1 85.88 37 THR B O 1
ATOM 1422 N N . ASP B 1 38 ? -7.887 -19.438 -15.016 1 83.62 38 ASP B N 1
ATOM 1423 C CA . ASP B 1 38 ? -9.086 -18.875 -15.633 1 83.62 38 ASP B CA 1
ATOM 1424 C C . ASP B 1 38 ? -8.781 -18.297 -17.016 1 83.62 38 ASP B C 1
ATOM 1426 O O . ASP B 1 38 ? -9.609 -18.375 -17.922 1 83.62 38 ASP B O 1
ATOM 1430 N N . ASN B 1 39 ? -7.594 -17.766 -17.203 1 88.12 39 ASN B N 1
ATOM 1431 C CA . ASN B 1 39 ? -7.301 -17.109 -18.484 1 88.12 39 ASN B CA 1
ATOM 1432 C C . ASN B 1 39 ? -5.938 -17.516 -19.031 1 88.12 39 ASN B C 1
ATOM 1434 O O . ASN B 1 39 ? -5.523 -17.062 -20.094 1 88.12 39 ASN B O 1
ATOM 1438 N N . HIS B 1 40 ? -5.191 -18.25 -18.297 1 91.88 40 HIS B N 1
ATOM 1439 C CA . HIS B 1 40 ? -3.928 -18.859 -18.688 1 91.88 40 HIS B CA 1
ATOM 1440 C C . HIS B 1 40 ? -2.822 -17.828 -18.828 1 91.88 40 HIS B C 1
ATOM 1442 O O . HIS B 1 40 ? -1.828 -18.062 -19.516 1 91.88 40 HIS B O 1
ATOM 1448 N N . LEU B 1 41 ? -3.039 -16.656 -18.266 1 95.19 41 LEU B N 1
ATOM 1449 C CA . LEU B 1 41 ? -1.977 -15.656 -18.172 1 95.19 41 LEU B CA 1
ATOM 1450 C C . LEU B 1 41 ? -1.004 -16 -17.047 1 95.19 41 LEU B C 1
ATOM 1452 O O . LEU B 1 41 ? -1.394 -16.609 -16.047 1 95.19 41 LEU B O 1
ATOM 1456 N N . TRP B 1 42 ? 0.238 -15.594 -17.297 1 96.62 42 TRP B N 1
ATOM 1457 C CA . TRP B 1 42 ? 1.264 -15.766 -16.266 1 96.62 42 TRP B CA 1
ATOM 1458 C C . TRP B 1 42 ? 1.389 -14.516 -15.406 1 96.62 42 TRP B C 1
ATOM 1460 O O . TRP B 1 42 ? 1.35 -13.398 -15.922 1 96.62 42 TRP B O 1
ATOM 1470 N N . GLY B 1 43 ? 1.491 -14.711 -14.117 1 97.31 43 GLY B N 1
ATOM 1471 C CA . GLY B 1 43 ? 1.656 -13.586 -13.211 1 97.31 43 GLY B CA 1
ATOM 1472 C C . GLY B 1 43 ? 2.533 -13.906 -12.016 1 97.31 43 GLY B C 1
ATOM 1473 O O . GLY B 1 43 ? 2.85 -15.07 -11.766 1 97.31 43 GLY B O 1
ATOM 1474 N N . LEU B 1 44 ? 2.939 -12.898 -11.328 1 97.81 44 LEU B N 1
ATOM 1475 C CA . LEU B 1 44 ? 3.621 -13.062 -10.055 1 97.81 44 LEU B CA 1
ATOM 1476 C C . LEU B 1 44 ? 2.691 -13.695 -9.016 1 97.81 44 LEU B C 1
ATOM 1478 O O . LEU B 1 44 ? 1.477 -13.484 -9.062 1 97.81 44 LEU B O 1
ATOM 1482 N N . PRO B 1 45 ? 3.23 -14.562 -8.133 1 96.81 45 PRO B N 1
ATOM 1483 C CA . PRO B 1 45 ? 2.396 -14.867 -6.965 1 96.81 45 PRO B CA 1
ATOM 1484 C C . PRO B 1 45 ? 1.904 -13.617 -6.246 1 96.81 45 PRO B C 1
ATOM 1486 O O . PRO B 1 45 ? 2.711 -12.766 -5.852 1 96.81 45 PRO B O 1
ATOM 1489 N N . ALA B 1 46 ? 0.646 -13.492 -6.133 1 97.19 46 ALA B N 1
ATOM 1490 C CA . ALA B 1 46 ? 0.069 -12.281 -5.551 1 97.19 46 ALA B CA 1
ATOM 1491 C C . ALA B 1 46 ? -1.333 -12.547 -5.012 1 97.19 46 ALA B C 1
ATOM 1493 O O . ALA B 1 46 ? -1.951 -13.562 -5.344 1 97.19 46 ALA B O 1
ATOM 1494 N N . GLY B 1 47 ? -1.8 -11.672 -4.207 1 95.69 47 GLY B N 1
ATOM 1495 C CA . GLY B 1 47 ? -3.15 -11.758 -3.674 1 95.69 47 GLY B CA 1
ATOM 1496 C C . GLY B 1 47 ? -3.496 -10.609 -2.74 1 95.69 47 GLY B C 1
ATOM 1497 O O . GLY B 1 47 ? -2.688 -9.703 -2.535 1 95.69 47 GLY B O 1
ATOM 1498 N N . SER B 1 48 ? -4.66 -10.688 -2.221 1 96.06 48 SER B N 1
ATOM 1499 C CA . SER B 1 48 ? -5.18 -9.617 -1.381 1 96.06 48 SER B CA 1
ATOM 1500 C C . SER B 1 48 ? -4.734 -9.781 0.068 1 96.06 48 SER B C 1
ATOM 1502 O O . SER B 1 48 ? -4.59 -10.906 0.553 1 96.06 48 SER B O 1
ATOM 1504 N N . LYS B 1 49 ? -4.531 -8.617 0.688 1 96.12 49 LYS B N 1
ATOM 1505 C CA . LYS B 1 49 ? -4.266 -8.586 2.123 1 96.12 49 LYS B CA 1
ATOM 1506 C C . LYS B 1 49 ? -5.461 -9.117 2.914 1 96.12 49 LYS B C 1
ATOM 1508 O O . LYS B 1 49 ? -6.609 -8.844 2.568 1 96.12 49 LYS B O 1
ATOM 1513 N N . GLU B 1 50 ? -5.215 -9.891 3.961 1 93.62 50 GLU B N 1
ATOM 1514 C CA . GLU B 1 50 ? -6.219 -10.258 4.957 1 93.62 50 GLU B CA 1
ATOM 1515 C C . GLU B 1 50 ? -6.074 -9.414 6.223 1 93.62 50 GLU B C 1
ATOM 1517 O O . GLU B 1 50 ? -5.055 -8.75 6.414 1 93.62 50 GLU B O 1
ATOM 1522 N N . LEU B 1 51 ? -7.117 -9.406 6.984 1 90.62 51 LEU B N 1
ATOM 1523 C CA . LEU B 1 51 ? -7.078 -8.648 8.227 1 90.62 51 LEU B CA 1
ATOM 1524 C C . LEU B 1 51 ? -5.961 -9.148 9.141 1 90.62 51 LEU B C 1
ATOM 1526 O O . LEU B 1 51 ? -5.684 -10.352 9.188 1 90.62 51 LEU B O 1
ATOM 1530 N N . ASN B 1 52 ? -5.246 -8.234 9.852 1 88 52 ASN B N 1
ATOM 1531 C CA . ASN B 1 52 ? -4.297 -8.508 10.93 1 88 52 ASN B CA 1
ATOM 1532 C C . ASN B 1 52 ? -3.004 -9.117 10.391 1 88 52 ASN B C 1
ATOM 1534 O O . ASN B 1 52 ? -2.375 -9.938 11.062 1 88 52 ASN B O 1
ATOM 1538 N N . GLU B 1 53 ? -2.648 -8.875 9.227 1 91.56 53 GLU B N 1
ATOM 1539 C CA . GLU B 1 53 ? -1.328 -9.219 8.703 1 91.56 53 GLU B CA 1
ATOM 1540 C C . GLU B 1 53 ? -0.707 -8.031 7.969 1 91.56 53 GLU B C 1
ATOM 1542 O O . GLU B 1 53 ? -1.418 -7.129 7.52 1 91.56 53 GLU B O 1
ATOM 1547 N N . ASP B 1 54 ? 0.632 -8.031 7.934 1 94.44 54 ASP B N 1
ATOM 1548 C CA . ASP B 1 54 ? 1.277 -6.996 7.129 1 94.44 54 ASP B CA 1
ATOM 1549 C C . ASP B 1 54 ? 1.457 -7.461 5.684 1 94.44 54 ASP B C 1
ATOM 1551 O O . ASP B 1 54 ? 1.243 -8.633 5.371 1 94.44 54 ASP B O 1
ATOM 1555 N N . LEU B 1 55 ? 1.762 -6.609 4.836 1 96.94 55 LEU B N 1
ATOM 1556 C CA . LEU B 1 55 ? 1.796 -6.918 3.412 1 96.94 55 LEU B CA 1
ATOM 1557 C C . LEU B 1 55 ? 2.947 -7.863 3.088 1 96.94 55 LEU B C 1
ATOM 1559 O O . LEU B 1 55 ? 2.861 -8.648 2.143 1 96.94 55 LEU B O 1
ATOM 1563 N N . ALA B 1 56 ? 4.047 -7.793 3.85 1 97.38 56 ALA B N 1
ATOM 1564 C CA . ALA B 1 56 ? 5.109 -8.781 3.67 1 97.38 56 ALA B CA 1
ATOM 1565 C C . ALA B 1 56 ? 4.598 -10.195 3.953 1 97.38 56 ALA B C 1
ATOM 1567 O O . ALA B 1 56 ? 4.906 -11.133 3.217 1 97.38 56 ALA B O 1
ATOM 1568 N N . THR B 1 57 ? 3.812 -10.305 4.992 1 96.44 57 THR B N 1
ATOM 1569 C CA . THR B 1 57 ? 3.182 -11.578 5.32 1 96.44 57 THR B CA 1
ATOM 1570 C C . THR B 1 57 ? 2.221 -12.008 4.215 1 96.44 57 THR B C 1
ATOM 1572 O O . THR B 1 57 ? 2.156 -13.195 3.867 1 96.44 57 THR B O 1
ATOM 1575 N N . THR B 1 58 ? 1.466 -11.102 3.674 1 97.06 58 THR B N 1
ATOM 1576 C CA . THR B 1 58 ? 0.578 -11.398 2.555 1 97.06 58 THR B CA 1
ATOM 1577 C C . THR 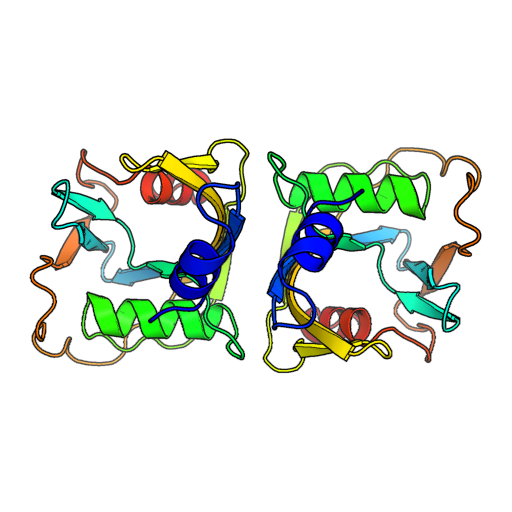B 1 58 ? 1.355 -12 1.39 1 97.06 58 THR B C 1
ATOM 1579 O O . THR B 1 58 ? 0.966 -13.039 0.847 1 97.06 58 THR B O 1
ATOM 1582 N N . ALA B 1 59 ? 2.488 -11.359 1.03 1 97.94 59 ALA B N 1
ATOM 1583 C CA . ALA B 1 59 ? 3.309 -11.844 -0.076 1 97.94 59 ALA B CA 1
ATOM 1584 C C . ALA B 1 59 ? 3.801 -13.266 0.187 1 97.94 59 ALA B C 1
ATOM 1586 O O . ALA B 1 59 ? 3.727 -14.133 -0.691 1 97.94 59 ALA B O 1
ATOM 1587 N N . ARG B 1 60 ? 4.215 -13.492 1.404 1 96.75 60 ARG B N 1
ATOM 1588 C CA . ARG B 1 60 ? 4.73 -14.812 1.77 1 96.75 60 ARG B CA 1
ATOM 1589 C C . ARG B 1 60 ? 3.623 -15.859 1.733 1 96.75 60 ARG B C 1
ATOM 1591 O O . ARG B 1 60 ? 3.832 -16.969 1.242 1 96.75 60 ARG B O 1
ATOM 1598 N N . ARG B 1 61 ? 2.504 -15.531 2.299 1 95.62 61 ARG B N 1
ATOM 1599 C CA . ARG B 1 61 ? 1.373 -16.453 2.32 1 95.62 61 ARG B CA 1
ATOM 1600 C C . ARG B 1 61 ? 0.927 -16.812 0.907 1 95.62 61 ARG B C 1
ATOM 1602 O O . ARG B 1 61 ? 0.734 -17.984 0.588 1 95.62 61 ARG B O 1
ATOM 1609 N N . GLU B 1 62 ? 0.746 -15.781 0.057 1 96.12 62 GLU B N 1
ATOM 1610 C CA . GLU B 1 62 ? 0.313 -16.016 -1.317 1 96.12 62 GLU B CA 1
ATOM 1611 C C . GLU B 1 62 ? 1.344 -16.844 -2.088 1 96.12 62 GLU B C 1
ATOM 1613 O O . GLU B 1 62 ? 0.983 -17.688 -2.906 1 96.12 62 GLU B O 1
ATOM 1618 N N . LEU B 1 63 ? 2.643 -16.562 -1.877 1 95.81 63 LEU B N 1
ATOM 1619 C CA . LEU B 1 63 ? 3.697 -17.359 -2.488 1 95.81 63 LEU B CA 1
ATOM 1620 C C . LEU B 1 63 ? 3.557 -18.828 -2.102 1 95.81 63 LEU B C 1
ATOM 1622 O O . LEU B 1 63 ? 3.584 -19.703 -2.965 1 95.81 63 LEU B O 1
ATOM 1626 N N . ARG B 1 64 ? 3.336 -19.047 -0.851 1 93.81 64 ARG B N 1
ATOM 1627 C CA . ARG B 1 64 ? 3.188 -20.422 -0.358 1 93.81 64 ARG B CA 1
ATOM 1628 C C . ARG B 1 64 ? 1.936 -21.078 -0.93 1 93.81 64 ARG B C 1
ATOM 1630 O O . ARG B 1 64 ? 1.983 -22.219 -1.398 1 93.81 64 ARG B O 1
ATOM 1637 N N . GLU B 1 65 ? 0.85 -20.406 -0.874 1 92 65 GLU B N 1
ATOM 1638 C CA . GLU B 1 65 ? -0.426 -20.953 -1.337 1 92 65 GLU B CA 1
ATOM 1639 C C . GLU B 1 65 ? -0.371 -21.297 -2.82 1 92 65 GLU B C 1
ATOM 1641 O O . GLU B 1 65 ? -0.881 -22.344 -3.238 1 92 65 GLU B O 1
ATOM 1646 N N . GLU B 1 66 ? 0.307 -20.438 -3.619 1 92.31 66 GLU B N 1
ATOM 1647 C CA . GLU B 1 66 ? 0.238 -20.578 -5.07 1 92.31 66 GLU B CA 1
ATOM 1648 C C . GLU B 1 66 ? 1.391 -21.438 -5.594 1 92.31 66 GLU B C 1
ATOM 1650 O O . GLU B 1 66 ? 1.322 -21.969 -6.703 1 92.31 66 GLU B O 1
ATOM 1655 N N . THR B 1 67 ? 2.523 -21.562 -4.824 1 91.62 67 THR B N 1
ATOM 1656 C CA . THR B 1 67 ? 3.707 -22.219 -5.379 1 91.62 67 THR B CA 1
ATOM 1657 C C . THR B 1 67 ? 4.223 -23.297 -4.438 1 91.62 67 THR B C 1
ATOM 1659 O O . THR B 1 67 ? 5.043 -24.125 -4.832 1 91.62 67 THR B O 1
ATOM 1662 N N . GLY B 1 68 ? 3.77 -23.234 -3.182 1 89.81 68 GLY B N 1
ATOM 1663 C CA . GLY B 1 68 ? 4.277 -24.172 -2.182 1 89.81 68 GLY B CA 1
ATOM 1664 C C . GLY B 1 68 ? 5.609 -23.75 -1.598 1 89.81 68 GLY B C 1
ATOM 1665 O O . GLY B 1 68 ? 6.137 -24.406 -0.697 1 89.81 68 GLY B O 1
ATOM 1666 N N . LEU B 1 69 ? 6.16 -22.625 -2.002 1 92.12 69 LEU B N 1
ATOM 1667 C CA . LEU B 1 69 ? 7.48 -22.188 -1.561 1 92.12 69 LEU B CA 1
ATOM 1668 C C . LEU B 1 69 ? 7.367 -21.281 -0.339 1 92.12 69 LEU B C 1
ATOM 1670 O O . LEU B 1 69 ? 6.441 -20.469 -0.244 1 92.12 69 LEU B O 1
ATOM 1674 N N . ASP B 1 70 ? 8.312 -21.406 0.516 1 93.19 70 ASP B N 1
ATOM 1675 C CA . ASP B 1 70 ? 8.406 -20.5 1.661 1 93.19 70 ASP B CA 1
ATOM 1676 C C . ASP B 1 70 ? 9.359 -19.344 1.37 1 93.19 70 ASP B C 1
ATOM 1678 O O . ASP B 1 70 ? 10.523 -19.562 1.019 1 93.19 70 ASP B O 1
ATOM 1682 N N . GLY B 1 71 ? 8.867 -18.188 1.498 1 95.19 71 GLY B N 1
ATOM 1683 C CA . GLY B 1 71 ? 9.672 -17 1.27 1 95.19 71 GLY B CA 1
ATOM 1684 C C . GLY B 1 71 ? 10.219 -16.391 2.549 1 95.19 71 GLY B C 1
ATOM 1685 O O . GLY B 1 71 ? 9.531 -16.375 3.574 1 95.19 71 GLY B O 1
ATOM 1686 N N . VAL B 1 72 ? 11.422 -15.914 2.5 1 95.69 72 VAL B N 1
ATOM 1687 C CA . VAL B 1 72 ? 12.055 -15.266 3.65 1 95.69 72 VAL B CA 1
ATOM 1688 C C . VAL B 1 72 ? 12.688 -13.945 3.221 1 95.69 72 VAL B C 1
ATOM 1690 O O . VAL B 1 72 ? 12.766 -13.648 2.025 1 95.69 72 VAL B O 1
ATOM 1693 N N . GLN B 1 73 ? 13.016 -13.055 4.18 1 96.75 73 GLN B N 1
ATOM 1694 C CA . GLN B 1 73 ? 13.727 -11.789 3.998 1 96.75 73 GLN B CA 1
ATOM 1695 C C . GLN B 1 73 ? 13 -10.891 2.994 1 96.75 73 GLN B C 1
ATOM 1697 O O . GLN B 1 73 ? 13.594 -10.453 2.008 1 96.75 73 GLN B O 1
ATOM 1702 N N . PRO B 1 74 ? 11.773 -10.633 3.254 1 97.81 74 PRO B N 1
ATOM 1703 C CA . PRO B 1 74 ? 11.055 -9.742 2.34 1 97.81 74 PRO B CA 1
ATOM 1704 C C . PRO B 1 74 ? 11.68 -8.359 2.252 1 97.81 74 PRO B C 1
ATOM 1706 O O . PRO B 1 74 ? 12.055 -7.773 3.275 1 97.81 74 PRO B O 1
ATOM 1709 N N . GLN B 1 75 ? 11.898 -7.891 1.046 1 98.19 75 GLN B N 1
ATOM 1710 C CA . GLN B 1 75 ? 12.359 -6.535 0.758 1 98.19 75 GLN B CA 1
ATOM 1711 C C . GLN B 1 75 ? 11.352 -5.789 -0.119 1 98.19 75 GLN B C 1
ATOM 1713 O O . GLN B 1 75 ? 11.047 -6.23 -1.229 1 98.19 75 GLN B O 1
ATOM 1718 N N . LEU B 1 76 ? 10.844 -4.688 0.37 1 98.38 76 LEU B N 1
ATOM 1719 C CA . LEU B 1 76 ? 9.906 -3.889 -0.409 1 98.38 76 LEU B CA 1
ATOM 1720 C C . LEU B 1 76 ? 10.586 -3.299 -1.64 1 98.38 76 LEU B C 1
ATOM 1722 O O . LEU B 1 76 ? 11.633 -2.652 -1.527 1 98.38 76 LEU B O 1
ATOM 1726 N N . LEU B 1 77 ? 10.008 -3.514 -2.787 1 98.44 77 LEU B N 1
ATOM 1727 C CA . LEU B 1 77 ? 10.594 -3.012 -4.027 1 98.44 77 LEU B CA 1
ATOM 1728 C C . LEU B 1 77 ? 9.82 -1.795 -4.535 1 98.44 77 LEU B C 1
ATOM 1730 O O . LEU B 1 77 ? 10.422 -0.817 -4.984 1 98.44 77 LEU B O 1
ATOM 1734 N N . THR B 1 78 ? 8.562 -1.873 -4.527 1 97.88 78 THR B N 1
ATOM 1735 C CA . THR B 1 78 ? 7.719 -0.791 -5.027 1 97.88 78 THR B CA 1
ATOM 1736 C C . THR B 1 78 ? 6.262 -1.007 -4.621 1 97.88 78 THR B C 1
ATOM 1738 O O . THR B 1 78 ? 5.941 -1.988 -3.947 1 97.88 78 THR B O 1
ATOM 1741 N N . VAL B 1 79 ? 5.43 -0.051 -4.914 1 97.94 79 VAL B N 1
ATOM 1742 C CA . VAL B 1 79 ? 3.979 -0.133 -4.785 1 97.94 79 VAL B CA 1
ATOM 1743 C C . VAL B 1 79 ? 3.32 0.237 -6.113 1 97.94 79 VAL B C 1
ATOM 1745 O O . VAL B 1 79 ? 3.664 1.253 -6.723 1 97.94 79 VAL B O 1
ATOM 1748 N N . VAL B 1 80 ? 2.461 -0.62 -6.551 1 96.56 80 VAL B N 1
ATOM 1749 C CA . VAL B 1 80 ? 1.683 -0.341 -7.75 1 96.56 80 VAL B CA 1
ATOM 1750 C C . VAL B 1 80 ? 0.255 0.042 -7.367 1 96.56 80 VAL B C 1
ATOM 1752 O O . VAL B 1 80 ? -0.463 -0.752 -6.754 1 96.56 80 VAL B O 1
ATOM 1755 N N . SER B 1 81 ? -0.133 1.238 -7.676 1 93.38 81 SER B N 1
ATOM 1756 C CA . SER B 1 81 ? -1.448 1.76 -7.316 1 93.38 81 SER B CA 1
ATOM 1757 C C . SER B 1 81 ? -2.01 2.648 -8.422 1 93.38 81 SER B C 1
ATOM 1759 O O . SER B 1 81 ? -2.877 3.486 -8.172 1 93.38 81 SER B O 1
ATOM 1761 N N . SER B 1 82 ? -1.649 2.547 -9.562 1 78.12 82 SER B N 1
ATOM 1762 C CA . SER B 1 82 ? -1.94 3.451 -10.672 1 78.12 82 SER B CA 1
ATOM 1763 C C . SER B 1 82 ? -3.41 3.377 -11.078 1 78.12 82 SER B C 1
ATOM 1765 O O . SER B 1 82 ? -4.105 2.418 -10.734 1 78.12 82 SER B O 1
ATOM 1767 N N . ALA B 1 83 ? -3.807 4.457 -11.672 1 70.12 83 ALA B N 1
ATOM 1768 C CA . ALA B 1 83 ? -5.164 4.547 -12.203 1 70.12 83 ALA B CA 1
ATOM 1769 C C . ALA B 1 83 ? -5.469 3.373 -13.133 1 70.12 83 ALA B C 1
ATOM 1771 O O . ALA B 1 83 ? -6.617 2.93 -13.227 1 70.12 83 ALA B O 1
ATOM 1772 N N . ASN B 1 84 ? -4.438 2.9 -13.727 1 72.31 84 ASN B N 1
ATOM 1773 C CA . ASN B 1 84 ? -4.629 1.785 -14.648 1 72.31 84 ASN B CA 1
ATOM 1774 C C . ASN B 1 84 ? -4.828 0.469 -13.898 1 72.31 84 ASN B C 1
ATOM 1776 O O . ASN B 1 84 ? -5.055 -0.572 -14.516 1 72.31 84 ASN B O 1
ATOM 1780 N N . MET B 1 85 ? -4.777 0.578 -12.602 1 77.5 85 MET B N 1
ATOM 1781 C CA . MET B 1 85 ? -4.988 -0.628 -11.805 1 77.5 85 MET B CA 1
ATOM 1782 C C . MET B 1 85 ? -6.445 -0.74 -11.367 1 77.5 85 MET B C 1
ATOM 1784 O O . MET B 1 85 ? -6.777 -1.561 -10.508 1 77.5 85 MET B O 1
ATOM 1788 N N . GLN B 1 86 ? -7.195 0.121 -11.953 1 81.25 86 GLN B N 1
ATOM 1789 C CA . GLN B 1 86 ? -8.633 -0.051 -11.812 1 81.25 86 GLN B CA 1
ATOM 1790 C C . GLN B 1 86 ? -9.172 -1.074 -12.805 1 81.25 86 GLN B C 1
ATOM 1792 O O . GLN B 1 86 ? -8.781 -1.069 -13.977 1 81.25 86 GLN B O 1
ATOM 1797 N N . TYR B 1 87 ? -9.891 -2.039 -12.281 1 82.25 87 TYR B N 1
ATOM 1798 C CA . TYR B 1 87 ? -10.359 -3.135 -13.125 1 82.25 87 TYR B CA 1
ATOM 1799 C C . TYR B 1 87 ? -11.805 -3.488 -12.797 1 82.25 87 TYR B C 1
ATOM 1801 O O . TYR B 1 87 ? -12.234 -3.375 -11.641 1 82.25 87 TYR B O 1
ATOM 1809 N N . THR B 1 88 ? -12.469 -3.738 -13.844 1 83.81 88 THR B N 1
ATOM 1810 C CA . THR B 1 88 ? -13.797 -4.316 -13.695 1 83.81 88 THR B CA 1
ATOM 1811 C C . THR B 1 88 ? -13.805 -5.781 -14.133 1 83.81 88 THR B C 1
ATOM 1813 O O . THR B 1 88 ? -13.484 -6.094 -15.281 1 83.81 88 THR B O 1
ATOM 1816 N N . TYR B 1 89 ? -14.148 -6.645 -13.172 1 83.25 89 TYR B N 1
ATOM 1817 C CA . TYR B 1 89 ? -14.234 -8.062 -13.484 1 83.25 89 TYR B CA 1
ATOM 1818 C C . TYR B 1 89 ? -15.406 -8.344 -14.422 1 83.25 89 TYR B C 1
ATOM 1820 O O . TYR B 1 89 ? -16.328 -7.539 -14.531 1 83.25 89 TYR B O 1
ATOM 1828 N N . PRO B 1 90 ? -15.273 -9.508 -15.07 1 81.06 90 PRO B N 1
ATOM 1829 C CA . PRO B 1 90 ? -16.375 -9.867 -15.977 1 81.06 90 PRO B CA 1
ATOM 1830 C C . PRO B 1 90 ? -17.734 -9.898 -15.273 1 81.06 90 PRO B C 1
ATOM 1832 O O . PRO B 1 90 ? -18.75 -9.617 -15.891 1 81.06 90 PRO B O 1
ATOM 1835 N N . ASN B 1 91 ? -17.781 -10.141 -14.047 1 84.56 91 ASN B N 1
ATOM 1836 C CA . ASN B 1 91 ? -19.031 -10.234 -13.289 1 84.56 91 ASN B CA 1
ATOM 1837 C C . ASN B 1 91 ? -19.531 -8.852 -12.859 1 84.56 91 ASN B C 1
ATOM 1839 O O . ASN B 1 91 ? -20.562 -8.742 -12.211 1 84.56 91 ASN B O 1
ATOM 1843 N N . GLY B 1 92 ? -18.688 -7.816 -13.141 1 87 92 GLY B N 1
ATOM 1844 C CA . GLY B 1 92 ? -19.109 -6.461 -12.828 1 87 92 GLY B CA 1
ATOM 1845 C C . GLY B 1 92 ? -18.422 -5.891 -11.602 1 87 92 GLY B C 1
ATOM 1846 O O . GLY B 1 92 ? -18.5 -4.684 -11.352 1 87 92 GLY B O 1
ATOM 1847 N N . ASP B 1 93 ? -17.781 -6.691 -10.836 1 87 93 ASP B N 1
ATOM 1848 C CA . ASP B 1 93 ? -17.078 -6.211 -9.656 1 87 93 ASP B CA 1
ATOM 1849 C C . ASP B 1 93 ? -15.953 -5.242 -10.031 1 87 93 ASP B C 1
ATOM 1851 O O . ASP B 1 93 ? -15.195 -5.496 -10.969 1 87 93 ASP B O 1
ATOM 1855 N N . GLN B 1 94 ? -15.891 -4.145 -9.328 1 88.75 94 GLN B N 1
ATOM 1856 C CA . GLN B 1 94 ? -14.875 -3.135 -9.594 1 88.75 94 GLN B CA 1
ATOM 1857 C C . GLN B 1 94 ? -13.859 -3.064 -8.453 1 88.75 94 GLN B C 1
ATOM 1859 O O . GLN B 1 94 ? -14.234 -3.094 -7.281 1 88.75 94 GLN B O 1
ATOM 1864 N N . ILE B 1 95 ? -12.625 -3.004 -8.938 1 90.25 95 ILE B N 1
ATOM 1865 C CA . ILE B 1 95 ? -11.594 -2.895 -7.914 1 90.25 95 ILE B CA 1
ATOM 1866 C C . ILE B 1 95 ? -10.594 -1.808 -8.305 1 90.25 95 ILE B C 1
ATOM 1868 O O . ILE B 1 95 ? -10.414 -1.52 -9.492 1 90.25 95 ILE B O 1
ATOM 1872 N N . ASP B 1 96 ? -10.117 -1.117 -7.348 1 93.31 96 ASP B N 1
ATOM 1873 C CA . ASP B 1 96 ? -8.945 -0.244 -7.367 1 93.31 96 ASP B CA 1
ATOM 1874 C C . ASP B 1 96 ? -7.828 -0.801 -6.488 1 93.31 96 ASP B C 1
ATOM 1876 O O . ASP B 1 96 ? -7.871 -0.666 -5.266 1 93.31 96 ASP B O 1
ATOM 1880 N N . SER B 1 97 ? -6.832 -1.415 -7.172 1 93.88 97 SER B N 1
ATOM 1881 C CA . SER B 1 97 ? -5.875 -2.24 -6.441 1 93.88 97 SER B CA 1
ATOM 1882 C C . SER B 1 97 ? -4.652 -1.434 -6.027 1 93.88 97 SER B C 1
ATOM 1884 O O . SER B 1 97 ? -4.176 -0.586 -6.781 1 93.88 97 SER B O 1
ATOM 1886 N N . VAL B 1 98 ? -4.215 -1.643 -4.848 1 96.44 98 VAL B N 1
ATOM 1887 C CA . VAL B 1 98 ? -2.932 -1.208 -4.312 1 96.44 98 VAL B CA 1
ATOM 1888 C C . VAL B 1 98 ? -2.074 -2.426 -3.971 1 96.44 98 VAL B C 1
ATOM 1890 O O . VAL B 1 98 ? -2.387 -3.168 -3.037 1 96.44 98 VAL B O 1
ATOM 1893 N N . THR B 1 99 ? -1.011 -2.594 -4.691 1 97.62 99 THR B N 1
ATOM 1894 C CA . THR B 1 99 ? -0.221 -3.809 -4.531 1 97.62 99 THR B CA 1
ATOM 1895 C C . THR B 1 99 ? 1.213 -3.475 -4.133 1 97.62 99 THR B C 1
ATOM 1897 O O . THR B 1 99 ? 1.939 -2.83 -4.895 1 97.62 99 THR B O 1
ATOM 1900 N N . ALA B 1 100 ? 1.631 -3.857 -2.941 1 98.5 100 ALA B N 1
ATOM 1901 C CA . ALA B 1 100 ? 3.039 -3.801 -2.555 1 98.5 100 ALA B CA 1
ATOM 1902 C C . ALA B 1 100 ? 3.812 -4.98 -3.133 1 98.5 100 ALA B C 1
ATOM 1904 O O . ALA B 1 100 ? 3.336 -6.117 -3.104 1 98.5 100 ALA B O 1
ATOM 1905 N N . VAL B 1 101 ? 4.961 -4.723 -3.676 1 98.75 101 VAL B N 1
ATOM 1906 C CA . VAL B 1 101 ? 5.77 -5.75 -4.324 1 98.75 101 VAL B CA 1
ATOM 1907 C C . VAL B 1 101 ? 7.012 -6.035 -3.484 1 98.75 101 VAL B C 1
ATOM 1909 O O . VAL B 1 101 ? 7.781 -5.121 -3.174 1 98.75 101 VAL B O 1
ATOM 1912 N N . TYR B 1 102 ? 7.184 -7.273 -3.133 1 98.75 102 TYR B N 1
ATOM 1913 C CA . TYR B 1 102 ? 8.305 -7.668 -2.283 1 98.75 102 TYR B CA 1
ATOM 1914 C C . TYR B 1 102 ? 9.203 -8.664 -3 1 98.75 102 TYR B C 1
ATOM 1916 O O . TYR B 1 102 ? 8.719 -9.602 -3.646 1 98.75 102 TYR B O 1
ATOM 1924 N N . ALA B 1 103 ? 10.508 -8.461 -2.922 1 98.62 103 ALA B N 1
ATOM 1925 C CA . ALA B 1 103 ? 11.461 -9.523 -3.236 1 98.62 103 ALA B CA 1
ATOM 1926 C C . ALA B 1 103 ? 11.594 -10.5 -2.072 1 98.62 103 ALA B C 1
ATOM 1928 O O . ALA B 1 103 ? 11.719 -10.094 -0.917 1 98.62 103 ALA B O 1
ATOM 1929 N N . LEU B 1 104 ? 11.516 -11.734 -2.371 1 98 104 LEU B N 1
ATOM 1930 C CA . LEU B 1 104 ? 11.68 -12.789 -1.37 1 98 104 LEU B CA 1
ATOM 1931 C C . LEU B 1 104 ? 12.766 -13.773 -1.788 1 98 104 LEU B C 1
ATOM 1933 O O . LEU B 1 104 ? 12.922 -14.062 -2.977 1 98 104 LEU B O 1
ATOM 1937 N N . GLN B 1 105 ? 13.484 -14.234 -0.825 1 96.31 105 GLN B N 1
ATOM 1938 C CA . GLN B 1 105 ? 14.344 -15.398 -1.01 1 96.31 105 GLN B CA 1
ATOM 1939 C C . GLN B 1 105 ? 13.617 -16.688 -0.633 1 96.31 105 GLN B C 1
ATOM 1941 O O . GLN B 1 105 ? 12.789 -16.688 0.276 1 96.31 105 GLN B O 1
ATOM 1946 N N . VAL B 1 106 ? 13.977 -17.75 -1.362 1 93.06 106 VAL B N 1
ATOM 1947 C CA . VAL B 1 106 ? 13.281 -19 -1.062 1 93.06 106 VAL B CA 1
ATOM 1948 C C . VAL B 1 106 ? 14.281 -20.031 -0.544 1 93.06 106 VAL B C 1
ATOM 1950 O O . VAL B 1 106 ? 15.422 -20.094 -1.005 1 93.06 106 VAL B O 1
ATOM 1953 N N . THR B 1 107 ? 14.266 -20.625 0.543 1 75.69 107 THR B N 1
ATOM 1954 C CA . THR B 1 107 ? 15.164 -21.609 1.131 1 75.69 107 THR B CA 1
ATOM 1955 C C . THR B 1 107 ? 14.602 -23.016 0.982 1 75.69 107 THR B C 1
ATOM 1957 O O . THR B 1 107 ? 15.352 -24 1.025 1 75.69 107 THR B O 1
ATOM 1960 N N . GLY B 1 108 ? 13.539 -23.359 0.555 1 64.25 108 GLY B N 1
ATOM 1961 C CA . GLY B 1 108 ? 12.938 -24.688 0.614 1 64.25 108 GLY B CA 1
ATOM 1962 C C . GLY B 1 108 ? 12.555 -25.219 -0.75 1 64.25 108 GLY B C 1
ATOM 1963 O O . GLY B 1 108 ? 12.875 -24.625 -1.776 1 64.25 108 GLY B O 1
ATOM 1964 N N . GLN B 1 109 ? 12.5 -26.594 -0.805 1 59.5 109 GLN B N 1
ATOM 1965 C CA . GLN B 1 109 ? 11.992 -27.297 -1.98 1 59.5 109 GLN B CA 1
ATOM 1966 C C . GLN B 1 109 ? 10.5 -27.047 -2.176 1 59.5 109 GLN B C 1
ATOM 1968 O O . GLN B 1 109 ? 9.75 -26.984 -1.203 1 59.5 109 GLN B O 1
ATOM 1973 N N . ALA B 1 110 ? 10.344 -26.422 -3.283 1 57.12 110 ALA B N 1
ATOM 1974 C CA . ALA B 1 110 ? 8.938 -26.25 -3.627 1 57.12 110 ALA B CA 1
ATOM 1975 C C . ALA B 1 110 ? 8.125 -27.484 -3.271 1 57.12 110 ALA B C 1
ATOM 1977 O O . ALA B 1 110 ? 8.586 -28.609 -3.48 1 57.12 110 ALA B O 1
ATOM 1978 N N . LEU B 1 111 ? 7.367 -27.375 -2.205 1 52.31 111 LEU B N 1
ATOM 1979 C CA . LEU B 1 111 ? 6.52 -28.547 -1.999 1 52.31 111 LEU B CA 1
ATOM 1980 C C . LEU B 1 111 ? 5.645 -28.812 -3.221 1 52.31 111 LEU B C 1
ATOM 1982 O O . LEU B 1 111 ? 5.27 -27.875 -3.934 1 52.31 111 LEU B O 1
ATOM 1986 N N . PRO B 1 112 ? 5.602 -30.062 -3.527 1 47.91 112 PRO B N 1
ATOM 1987 C CA . PRO B 1 112 ? 4.684 -30.469 -4.602 1 47.91 112 PRO B CA 1
ATOM 1988 C C . PRO B 1 112 ? 3.385 -29.656 -4.586 1 47.91 112 PRO B C 1
ATOM 1990 O O . PRO B 1 112 ? 2.982 -29.141 -3.541 1 47.91 112 PRO B O 1
ATOM 1993 N N . ASP B 1 113 ? 2.967 -29.25 -5.758 1 48.34 113 ASP B N 1
ATOM 1994 C CA . ASP B 1 113 ? 1.787 -28.516 -6.195 1 48.34 113 ASP B CA 1
ATOM 1995 C C . ASP B 1 113 ? 0.557 -28.906 -5.379 1 48.34 113 ASP B C 1
ATOM 1997 O O . ASP B 1 113 ? 0.109 -30.047 -5.438 1 48.34 113 ASP B O 1
ATOM 2001 N N . HIS B 1 114 ? 0.506 -28.641 -4.16 1 47.31 114 HIS B N 1
ATOM 2002 C CA . HIS B 1 114 ? -0.856 -28.922 -3.715 1 47.31 114 HIS B CA 1
ATOM 2003 C C . HIS B 1 114 ? -1.87 -28.562 -4.797 1 47.31 114 HIS B C 1
ATOM 2005 O O . HIS B 1 114 ? -1.518 -27.938 -5.801 1 47.31 114 HIS B O 1
ATOM 2011 N N . ASP B 1 115 ? -3.264 -28.359 -4.324 1 47.09 115 ASP B N 1
ATOM 2012 C CA . ASP B 1 115 ? -4.562 -28.328 -4.988 1 47.09 115 ASP B CA 1
ATOM 2013 C C . ASP B 1 115 ? -4.594 -27.266 -6.09 1 47.09 115 ASP B C 1
ATOM 2015 O O . ASP B 1 115 ? -5.613 -27.094 -6.758 1 47.09 115 ASP B O 1
ATOM 2019 N N . GLU B 1 116 ? -3.967 -26.047 -5.848 1 50.19 116 GLU B N 1
ATOM 2020 C CA . GLU B 1 116 ? -4.379 -25.109 -6.895 1 50.19 116 GLU B CA 1
ATOM 2021 C C . GLU B 1 116 ? -3.65 -25.406 -8.203 1 50.19 116 GLU B C 1
ATOM 2023 O O . GLU B 1 116 ? -2.467 -25.75 -8.203 1 50.19 116 GLU B O 1
ATOM 2028 N N . THR B 1 117 ? -4.352 -26.078 -9.148 1 51.91 117 THR B N 1
ATOM 2029 C CA . THR B 1 117 ? -4.184 -26.453 -10.539 1 51.91 117 THR B CA 1
ATOM 2030 C C . THR B 1 117 ? -3.32 -25.438 -11.289 1 51.91 117 THR B C 1
ATOM 2032 O O . THR B 1 117 ? -3.211 -25.484 -12.516 1 51.91 117 THR B O 1
ATOM 2035 N N . SER B 1 118 ? -2.713 -24.453 -10.625 1 62 118 SER B N 1
ATOM 2036 C CA . SER B 1 118 ? -1.996 -23.516 -11.484 1 62 118 SER B CA 1
ATOM 2037 C C . SER B 1 118 ? -0.556 -23.969 -11.711 1 62 118 SER B C 1
ATOM 2039 O O . SER B 1 118 ? 0.039 -24.609 -10.852 1 62 118 SER B O 1
ATOM 2041 N N . ALA B 1 119 ? -0.087 -24.078 -12.898 1 85.5 119 ALA B N 1
ATOM 2042 C CA . ALA B 1 119 ? 1.296 -24.328 -13.289 1 85.5 119 ALA B CA 1
ATOM 2043 C C . ALA B 1 119 ? 2.219 -23.219 -12.805 1 85.5 119 ALA B C 1
ATOM 2045 O O . ALA B 1 119 ? 1.822 -22.047 -12.758 1 85.5 119 ALA B O 1
ATOM 2046 N N . THR B 1 120 ? 3.254 -23.562 -12.102 1 92.12 120 THR B N 1
ATOM 2047 C CA . THR B 1 120 ? 4.348 -22.672 -11.727 1 92.12 120 THR B CA 1
ATOM 2048 C C . THR B 1 120 ? 5.598 -22.984 -12.547 1 92.12 120 THR B C 1
ATOM 2050 O O . THR B 1 120 ? 5.926 -24.141 -12.773 1 92.12 120 THR B O 1
ATOM 2053 N N . ASP B 1 121 ? 6.246 -21.906 -13.016 1 93.69 121 ASP B N 1
ATOM 2054 C CA . ASP B 1 121 ? 7.457 -22.125 -13.805 1 93.69 121 ASP B CA 1
ATOM 2055 C C . ASP B 1 121 ? 8.438 -20.969 -13.625 1 93.69 121 ASP B C 1
ATOM 2057 O O . ASP B 1 121 ? 8.062 -19.891 -13.172 1 93.69 121 ASP B O 1
ATOM 2061 N N . TRP B 1 122 ? 9.688 -21.266 -13.977 1 95.38 122 TRP B N 1
ATOM 2062 C CA . TRP B 1 122 ? 10.766 -20.297 -13.984 1 95.38 122 TRP B CA 1
ATOM 2063 C C . TRP B 1 122 ? 11.031 -19.781 -15.398 1 95.38 122 TRP B C 1
ATOM 2065 O O . TRP B 1 122 ? 11.195 -20.578 -16.328 1 95.38 122 TRP B O 1
ATOM 2075 N N . PHE B 1 123 ? 11.039 -18.453 -15.516 1 96.5 123 PHE B N 1
ATOM 2076 C CA . PHE B 1 123 ? 11.289 -17.844 -16.812 1 96.5 123 PHE B CA 1
ATOM 2077 C C . PHE B 1 123 ? 12.523 -16.953 -16.766 1 96.5 123 PHE B C 1
ATOM 2079 O O . PHE B 1 123 ? 12.727 -16.219 -15.789 1 96.5 123 PHE B O 1
ATOM 2086 N N . GLY B 1 124 ? 13.406 -17.078 -17.781 1 96.44 124 GLY B N 1
ATOM 2087 C CA . GLY B 1 124 ? 14.5 -16.109 -17.891 1 96.44 124 GLY B CA 1
ATOM 2088 C C . GLY B 1 124 ? 14.023 -14.68 -18.031 1 96.44 124 GLY B C 1
ATOM 2089 O O . GLY B 1 124 ? 13.016 -14.414 -18.703 1 96.44 124 GLY B O 1
ATOM 2090 N N . LEU B 1 125 ? 14.734 -13.766 -17.375 1 94.44 125 LEU B N 1
ATOM 2091 C CA . LEU B 1 125 ? 14.352 -12.367 -17.453 1 94.44 125 LEU B CA 1
ATOM 2092 C C . LEU B 1 125 ? 14.391 -11.859 -18.891 1 94.44 125 LEU B C 1
ATOM 2094 O O . LEU B 1 125 ? 13.664 -10.93 -19.25 1 94.44 125 LEU B O 1
ATOM 2098 N N . ASP B 1 126 ? 15.125 -12.523 -19.719 1 93.56 126 ASP B N 1
ATOM 2099 C CA . ASP B 1 126 ? 15.242 -12.148 -21.125 1 93.56 126 ASP B CA 1
ATOM 2100 C C . ASP B 1 126 ? 14.281 -12.961 -22 1 93.56 126 ASP B C 1
ATOM 2102 O O . ASP B 1 126 ? 14.234 -12.789 -23.219 1 93.56 126 ASP B O 1
ATOM 2106 N N . ASP B 1 127 ? 13.586 -13.797 -21.422 1 95.56 127 ASP B N 1
ATOM 2107 C CA . ASP B 1 127 ? 12.664 -14.672 -22.141 1 95.56 127 ASP B CA 1
ATOM 2108 C C . ASP B 1 127 ? 11.367 -14.859 -21.359 1 95.56 127 ASP B C 1
ATOM 2110 O O . ASP B 1 127 ? 10.961 -15.992 -21.094 1 95.56 127 ASP B O 1
ATOM 2114 N N . LEU B 1 128 ? 10.719 -13.82 -21.031 1 96.88 128 LEU B N 1
ATOM 2115 C CA . LEU B 1 128 ? 9.461 -13.859 -20.297 1 96.88 128 LEU B CA 1
ATOM 2116 C C . LEU B 1 128 ? 8.305 -14.211 -21.234 1 96.88 128 LEU B C 1
ATOM 2118 O O . LEU B 1 128 ? 8.344 -13.914 -22.422 1 96.88 128 LEU B O 1
ATOM 2122 N N . PRO B 1 129 ? 7.324 -14.867 -20.672 1 95.88 129 PRO B N 1
ATOM 2123 C CA . PRO B 1 129 ? 6.172 -15.148 -21.531 1 95.88 129 PRO B CA 1
ATOM 2124 C C . PRO B 1 129 ? 5.477 -13.883 -22.031 1 95.88 129 PRO B C 1
ATOM 2126 O O . PRO B 1 129 ? 5.469 -12.867 -21.328 1 95.88 129 PRO B O 1
ATOM 2129 N N . THR B 1 130 ? 4.918 -13.922 -23.172 1 94 130 THR B N 1
ATOM 2130 C CA . THR B 1 130 ? 4.211 -12.781 -23.734 1 94 130 THR B CA 1
ATOM 2131 C C . THR B 1 130 ? 2.867 -12.57 -23.047 1 94 130 THR B C 1
ATOM 2133 O O . THR B 1 130 ? 2.375 -11.445 -22.953 1 94 130 THR B O 1
ATOM 2136 N N . LYS B 1 131 ? 2.32 -13.656 -22.562 1 95.75 131 LYS B N 1
ATOM 2137 C CA . LYS B 1 131 ? 1.01 -13.594 -21.922 1 95.75 131 LYS B CA 1
ATOM 2138 C C . LYS B 1 131 ? 1.142 -13.352 -20.422 1 95.75 131 LYS B C 1
ATOM 2140 O O . LYS B 1 131 ? 1.024 -14.281 -19.625 1 95.75 131 LYS B O 1
ATOM 2145 N N . LEU B 1 132 ? 1.305 -12.109 -20.078 1 96.5 132 LEU B N 1
ATOM 2146 C CA . LEU B 1 132 ? 1.435 -11.695 -18.688 1 96.5 132 LEU B CA 1
ATOM 2147 C C . LEU B 1 132 ? 0.159 -11.016 -18.203 1 96.5 132 LEU B C 1
ATOM 2149 O O . LEU B 1 132 ? -0.527 -10.344 -18.969 1 96.5 132 LEU B O 1
ATOM 2153 N N . THR B 1 133 ? -0.211 -11.258 -16.953 1 93.81 133 THR B N 1
ATOM 2154 C CA . THR B 1 133 ? -1.29 -10.461 -16.375 1 93.81 133 THR B CA 1
ATOM 2155 C C . THR B 1 133 ? -0.956 -8.969 -16.438 1 93.81 133 THR B C 1
ATOM 2157 O O . THR B 1 133 ? 0.214 -8.586 -16.375 1 93.81 133 THR B O 1
ATOM 2160 N N . PRO B 1 134 ? -1.947 -8.156 -16.5 1 92 134 PRO B N 1
ATOM 2161 C CA . PRO B 1 134 ? -1.697 -6.715 -16.531 1 92 134 PRO B CA 1
ATOM 2162 C C . PRO B 1 134 ? -0.909 -6.227 -15.32 1 92 134 PRO B C 1
ATOM 2164 O O . PRO B 1 134 ? -0.004 -5.398 -15.453 1 92 134 PRO B O 1
ATOM 2167 N N . LEU B 1 135 ? -1.196 -6.695 -14.148 1 93.69 135 LEU B N 1
ATOM 2168 C CA . LEU B 1 135 ? -0.479 -6.312 -12.938 1 93.69 135 LEU B CA 1
ATOM 2169 C C . LEU B 1 135 ? 0.998 -6.68 -13.047 1 93.69 135 LEU B C 1
ATOM 2171 O O . LEU B 1 135 ? 1.868 -5.863 -12.734 1 93.69 135 LEU B O 1
ATOM 2175 N N . THR B 1 136 ? 1.241 -7.867 -13.461 1 96.31 136 THR B N 1
ATOM 2176 C CA . THR B 1 136 ? 2.619 -8.328 -13.578 1 96.31 136 THR B CA 1
ATOM 2177 C C . THR B 1 136 ? 3.385 -7.492 -14.602 1 96.31 136 THR B C 1
ATOM 2179 O O . THR B 1 136 ? 4.527 -7.098 -14.352 1 96.31 136 THR B O 1
ATOM 2182 N N . ARG B 1 137 ? 2.746 -7.223 -15.703 1 94.69 137 ARG B N 1
ATOM 2183 C CA . ARG B 1 137 ? 3.377 -6.383 -16.719 1 94.69 137 ARG B CA 1
ATOM 2184 C C . ARG B 1 137 ? 3.746 -5.02 -16.141 1 94.69 137 ARG B C 1
ATOM 2186 O O . ARG B 1 137 ? 4.852 -4.523 -16.375 1 94.69 137 ARG B O 1
ATOM 2193 N N . GLU B 1 138 ? 2.857 -4.445 -15.438 1 94.38 138 GLU B N 1
ATOM 2194 C CA . GLU B 1 138 ? 3.098 -3.135 -14.836 1 94.38 138 GLU B CA 1
ATOM 2195 C C . GLU B 1 138 ? 4.25 -3.186 -13.844 1 94.38 138 GLU B C 1
ATOM 2197 O O . GLU B 1 138 ? 5.117 -2.311 -13.844 1 94.38 138 GLU B O 1
ATOM 2202 N N . ILE B 1 139 ? 4.266 -4.23 -13.031 1 96.5 139 ILE B N 1
ATOM 2203 C CA . ILE B 1 139 ? 5.293 -4.383 -12 1 96.5 139 ILE B CA 1
ATOM 2204 C C . ILE B 1 139 ? 6.656 -4.559 -12.664 1 96.5 139 ILE B C 1
ATOM 2206 O O . ILE B 1 139 ? 7.625 -3.896 -12.281 1 96.5 139 ILE B O 1
ATOM 2210 N N . LEU B 1 140 ? 6.723 -5.402 -13.641 1 96.81 140 LEU B N 1
ATOM 2211 C CA . LEU B 1 140 ? 7.992 -5.672 -14.305 1 96.81 140 LEU B CA 1
ATOM 2212 C C . LEU B 1 140 ? 8.508 -4.426 -15.023 1 96.81 140 LEU B C 1
ATOM 2214 O O . LEU B 1 140 ? 9.711 -4.16 -15.023 1 96.81 140 LEU B O 1
ATOM 2218 N N . THR B 1 141 ? 7.613 -3.697 -15.625 1 94.06 141 THR B N 1
ATOM 2219 C CA . THR B 1 141 ? 7.98 -2.453 -16.297 1 94.06 141 THR B CA 1
ATOM 2220 C C . THR B 1 141 ? 8.539 -1.45 -15.289 1 94.06 141 THR B C 1
ATOM 2222 O O . THR B 1 141 ? 9.594 -0.851 -15.523 1 94.06 141 THR B O 1
ATOM 2225 N N . ARG B 1 142 ? 7.895 -1.333 -14.148 1 93.94 142 ARG B N 1
ATOM 2226 C CA . ARG B 1 142 ? 8.305 -0.39 -13.109 1 93.94 142 ARG B CA 1
ATOM 2227 C C . ARG B 1 142 ? 9.688 -0.747 -12.562 1 93.94 142 ARG B C 1
ATOM 2229 O O . ARG B 1 142 ? 10.477 0.14 -12.242 1 93.94 142 ARG B O 1
ATOM 2236 N N . LEU B 1 143 ? 9.891 -2.016 -12.461 1 96.44 143 LEU B N 1
ATOM 2237 C CA . LEU B 1 143 ? 11.141 -2.475 -11.875 1 96.44 143 LEU B CA 1
ATOM 2238 C C . LEU B 1 143 ? 12.211 -2.658 -12.945 1 96.44 143 LEU B C 1
ATOM 2240 O O . LEU B 1 143 ? 13.336 -3.074 -12.641 1 96.44 143 LEU B O 1
ATOM 2244 N N . LYS B 1 144 ? 11.898 -2.377 -14.258 1 93.62 144 LYS B N 1
ATOM 2245 C CA . LYS B 1 144 ? 12.797 -2.504 -15.398 1 93.62 144 LYS B CA 1
ATOM 2246 C C . LYS B 1 144 ? 13.328 -3.93 -15.523 1 93.62 144 LYS B C 1
ATOM 2248 O O . LYS B 1 144 ? 14.531 -4.137 -15.703 1 93.62 144 LYS B O 1
ATOM 2253 N N . LEU B 1 145 ? 12.484 -4.797 -15.227 1 89.31 145 LEU B N 1
ATOM 2254 C CA . LEU B 1 145 ? 12.844 -6.203 -15.336 1 89.31 145 LEU B CA 1
ATOM 2255 C C . LEU B 1 145 ? 12.383 -6.781 -16.672 1 89.31 145 LEU B C 1
ATOM 2257 O O . LEU B 1 145 ? 12.727 -7.91 -17.016 1 89.31 145 LEU B O 1
ATOM 2261 N N . ASN B 1 146 ? 11.586 -6.043 -17.422 1 75.44 146 ASN B N 1
ATOM 2262 C CA . ASN B 1 146 ? 11.203 -6.535 -18.734 1 75.44 146 ASN B CA 1
ATOM 2263 C C . ASN B 1 146 ? 11.898 -5.75 -19.844 1 75.44 146 ASN B C 1
ATOM 2265 O O . ASN B 1 146 ? 12.375 -4.637 -19.625 1 75.44 146 ASN B O 1
#

Sequence (292 aa):
MGYVLDLRQKLGQQPLIVAGAAAIVQQDQRLLLVERTDNHLWGLPAGSKELNEDLATTARRELREETGLDGVQPQLLTVVSSANMQYTYPNGDQIDSVTAVYALQVTGQALPDHDE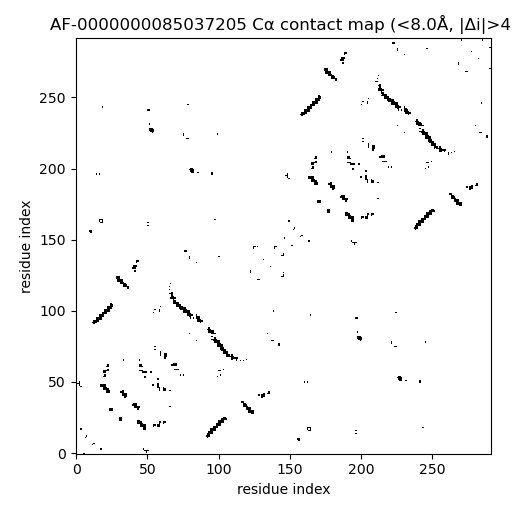TSATDWFGLDDLPTKLTPLTREILTRLKLNMGYVLDLRQKLGQQPLIVAGAAAIVQQDQRLLLVERTDNHLWGLPAGSKELNEDLATTARRELREETGLDGVQPQLLTVVSSANMQYTYPNGDQIDSVTAVYALQVTGQALPDHDETSATDWFGLDDLPTKLTPLTREILTRLKLN

InterPro domains:
  IPR000086 NUDIX hydrolase domain [PF00293] (20-142)
  IPR000086 NUDIX hydrolase domain [PS51462] (15-145)
  IPR015797 NUDIX hydrolase-like domain superfamily [SSF55811] (1-143)
  IPR020084 NUDIX hydrolase, conserved site [PS00893] (47-68)

Nearest PDB structures (foldseek):
  3smd-assembly1_A  TM=8.858E-01  e=7.653E-12  Bacillus thuringiensis str. Al Hakam
  6nci-assembly1_B  TM=7.887E-01  e=8.307E-10  Bacillus cereus ATCC 14579
  6nch-assembly1_B  TM=7.898E-01  e=1.458E-09  Bacillus cereus ATCC 14579
  6nci-assembly1_A  TM=7.559E-01  e=4.490E-09  Bacillus cereus ATCC 14579
  8i1i-assembly2_B  TM=7.897E-01  e=1.022E-07  Homo sapiens

Secondary structure (DSSP, 8-state):
--HHHHHHHHHTTS-EEEEEEEEE-EETTEEEEEE-TTT--EE-SEEEPPTT--HHHHHHHHHHHHH-PEEEEEEEEEEE--GGGEEE-TTS-EEEEEEEEEEEEEES------S----EEEEETTS--S-B-HHHHHHHHHTT--/--HHHHHHHHHTTS-EEEEEEEEE-EETTEEEEEE-TTT--EE-SEEEPPTT--HHHHHHHHHHHHH-PPEEEEEEEEEE--GGGEEE-TTS-EEEEEEEEEEEEE-S------S----EEEEETTS--S-B-HHHHHHHHHTT--

Solvent-accessible surface area (backbone atoms only — not comparable to full-atom values): 15608 Å² total; per-residue (Å²): 131,54,57,65,58,58,47,36,75,74,60,53,50,55,76,37,70,43,53,22,12,26,33,45,39,70,55,97,69,18,38,49,33,33,32,38,79,89,78,63,30,33,26,48,32,49,46,67,47,50,86,81,46,27,49,65,54,33,15,32,49,30,29,27,70,67,48,36,34,48,54,42,79,71,39,84,73,51,72,51,26,46,54,83,42,49,43,68,44,95,88,52,40,29,37,39,37,35,33,40,32,26,38,32,46,72,64,78,73,59,39,76,67,61,86,64,85,43,56,67,50,77,28,40,56,90,54,58,74,88,55,47,32,70,67,39,48,53,50,32,55,74,68,63,54,100,134,55,56,66,59,58,49,35,75,74,59,51,51,56,75,36,70,40,52,22,12,28,33,45,38,71,55,96,68,19,37,48,33,32,32,39,78,90,77,63,29,32,26,48,32,48,47,68,46,49,86,80,47,26,47,66,54,33,16,31,50,28,29,27,70,67,49,37,31,54,55,42,78,70,39,83,72,52,70,50,26,46,54,83,40,49,44,68,45,95,87,53,40,28,36,38,39,36,32,40,33,26,39,32,45,71,86,59,70,60,39,73,75,58,86,62,84,41,57,66,50,76,29,42,55,90,55,60,73,86,54,48,32,70,68,40,49,53,51,32,55,75,68,64,54,103

pLDDT: mean 89.32, std 12.03, range [46.09, 98.75]